Protein AF-A0A1L5KFB1-F1 (afdb_monomer)

Radius of gyration: 25.99 Å; Cα contacts (8 Å, |Δi|>4): 266; chains: 1; bounding box: 90×47×60 Å

Sequence (270 aa):
PSAKTITQDFNFQRMLNPRLGKAVGHIILSWNTEDKNKLNNDIMLSAAKRYLSKLDIRDTQCLMVRHHDRQHDHIHIIFNRVNDHGKTISNSNQRYKSFKACKELNALYGFKQSEGKRNVNRGRLKGNDLTKYQIYDTVKAGIRHSKNWKELQNYIRYRGVEMQFKYRLGSDEVQGISFIKDEQTFRGSAIDRSLSFGQIDKALNSIDNSIELNQITGSYVSKDHSIDRNIGETLGHITSALFSNPEITPEQDDPLIKKRKKKENYGLKR

pLDDT: mean 79.64, std 25.13, range [25.48, 98.44]

Solvent-accessible surface area (backbone atoms only — not comparable to full-atom values): 16397 Å² total; per-residue (Å²): 134,53,73,66,56,53,51,51,56,56,49,57,47,36,60,56,32,75,84,54,86,79,36,72,43,81,49,74,52,73,49,58,63,88,42,53,91,75,61,48,71,67,56,52,50,51,51,50,54,52,43,34,52,62,57,68,55,64,67,43,62,70,49,78,45,79,48,79,91,49,90,40,53,31,33,43,37,41,32,45,26,25,22,83,81,33,44,75,55,74,72,77,65,45,71,59,38,47,52,55,36,50,56,53,48,22,64,74,72,70,43,79,74,81,72,57,85,79,74,55,67,66,91,76,48,58,70,71,59,34,54,41,49,52,51,48,54,44,48,58,51,19,55,77,76,23,71,45,71,69,49,28,52,50,54,23,39,78,72,59,32,45,77,44,80,37,60,43,91,96,48,92,51,73,74,33,30,33,37,34,43,92,95,42,78,41,47,18,52,78,66,36,65,68,48,20,46,79,42,43,51,50,53,22,56,53,51,53,58,57,52,52,56,51,53,59,59,63,70,74,70,85,86,83,88,84,89,80,91,76,85,77,63,67,65,60,58,58,55,52,65,75,66,58,75,79,79,81,70,87,79,76,84,71,85,80,83,78,80,84,78,82,83,81,82,82,84,83,88,132

Secondary structure (DSSP, 8-state):
--HHHHHHHHHHHHTTSTT-S--EEEEEEE--GGGGGG--HHHHHHHHHHHHHHTT--SS-EEEEEE-SSSS-EEEEEEESB-TTSPBPP-TTHHHHHHHHHHHHHHHHTPPPP-GGGG--GGG--HHHHHHHHHHHHHHHHHHT-SSHHHHHHHHHTTT-EEEEEEPTTS--EEEEEEEETTEEEEHHHH-GGGSHHHHHHHHHHHHHHHHHHHHHHTS--S--------SSHHHHHHHHHTPPPP-PPPPPPTT--------------

Foldseek 3Di:
DDPVVVVVVLVVLCVLAVPDPPFKDKDKDWADLVCVVLDDPVLQVVLVVQLCVLLVNDQWDKDWDWDPPDSITMIMIMITLQHPNRDGRDPPPVVVSNLVSVVVSCVVSVGDDDPPPPPPPLVPDDDPLNVLNLLVVQLVVLLVVDLDPVSSQVSSVVVQKHKDFDADPPDPHTPWIWIDHPNDIDTLVRSPVCRTPVNSVVSSVVVVVVVVVVVVVVVPPDDDDDDDDDPDPPVVVVVVVVPDDPDDDPDDDDPPPPDDDDDDDDDDDD

Mean predicted aligned error: 14.06 Å

Nearest PDB structures (foldseek):
  8tdj-assembly1_B  TM=4.999E-01  e=4.526E-01  Arabidopsis thaliana
  6nuk-assembly1_A  TM=4.462E-01  e=3.214E-01  synthetic construct
  8tdl-assembly1_A  TM=5.150E-01  e=8.009E-01  Arabidopsis thaliana
  8tdk-assembly1_A  TM=4.594E-01  e=5.074E-01  Arabidopsis thaliana
  8jwe-assembly1_A  TM=4.900E-01  e=8.977E-01  Arabidopsis thaliana

Structure (mmCIF, N/CA/C/O backbone):
data_AF-A0A1L5KFB1-F1
#
_entry.id   AF-A0A1L5KFB1-F1
#
loop_
_atom_site.group_PDB
_atom_site.id
_atom_site.type_symbol
_atom_site.label_atom_id
_atom_site.label_alt_id
_atom_site.label_comp_id
_atom_site.label_asym_id
_atom_site.label_entity_id
_atom_site.label_seq_id
_atom_site.pdbx_PDB_ins_code
_atom_site.Cartn_x
_atom_site.Cartn_y
_atom_site.Cartn_z
_atom_site.occupancy
_atom_site.B_iso_or_equiv
_atom_site.auth_seq_id
_atom_site.auth_comp_id
_atom_site.auth_asym_id
_atom_site.auth_atom_id
_atom_site.pdbx_PDB_model_num
ATOM 1 N N . PRO A 1 1 ? 13.364 -11.913 -25.947 1.00 69.19 1 PRO A N 1
ATOM 2 C CA . PRO A 1 1 ? 14.396 -12.421 -25.007 1.00 69.19 1 PRO A CA 1
ATOM 3 C C . PRO A 1 1 ? 13.853 -13.556 -24.121 1.00 69.19 1 PRO A C 1
ATOM 5 O O . PRO A 1 1 ? 12.690 -13.514 -23.733 1.00 69.19 1 PRO A O 1
ATOM 8 N N . SER A 1 2 ? 14.671 -14.568 -23.810 1.00 89.31 2 SER A N 1
ATOM 9 C CA . SER A 1 2 ? 14.271 -15.651 -22.895 1.00 89.31 2 SER A CA 1
ATOM 10 C C . SER A 1 2 ? 14.304 -15.190 -21.429 1.00 89.31 2 SER A C 1
ATOM 12 O O . SER A 1 2 ? 15.069 -14.286 -21.083 1.00 89.31 2 SER A O 1
ATOM 14 N N . ALA A 1 3 ? 13.538 -15.839 -20.545 1.00 88.31 3 ALA A N 1
ATOM 15 C CA . ALA A 1 3 ? 13.567 -15.553 -19.103 1.00 88.31 3 ALA A CA 1
ATOM 16 C C . ALA A 1 3 ? 14.980 -15.702 -18.502 1.00 88.31 3 ALA A C 1
ATOM 18 O O . ALA A 1 3 ? 15.393 -14.909 -17.653 1.00 88.31 3 ALA A O 1
ATOM 19 N N . LYS A 1 4 ? 15.748 -16.683 -18.997 1.00 93.12 4 LYS A N 1
ATOM 20 C CA . LYS A 1 4 ? 17.149 -16.906 -18.622 1.00 93.12 4 LYS A CA 1
ATOM 21 C C . LYS A 1 4 ? 18.024 -15.708 -18.994 1.00 93.12 4 LYS A C 1
ATOM 23 O O . LYS A 1 4 ? 18.758 -15.217 -18.144 1.00 93.12 4 LYS A O 1
ATOM 28 N N . THR A 1 5 ? 17.903 -15.205 -20.223 1.00 93.56 5 THR A N 1
ATOM 29 C CA . THR A 1 5 ? 18.673 -14.045 -20.703 1.00 93.56 5 THR A CA 1
ATOM 30 C C . THR A 1 5 ? 18.343 -12.787 -19.903 1.00 93.56 5 THR A C 1
ATOM 32 O O . THR A 1 5 ? 19.249 -12.088 -19.470 1.00 93.56 5 THR A O 1
ATOM 35 N N . ILE A 1 6 ? 17.059 -12.536 -19.629 1.00 92.12 6 ILE A N 1
ATOM 36 C CA . ILE A 1 6 ? 16.626 -11.389 -18.811 1.00 92.12 6 ILE A CA 1
ATOM 37 C C . ILE A 1 6 ? 17.193 -11.496 -17.392 1.00 92.12 6 ILE A C 1
ATOM 39 O O . ILE A 1 6 ? 17.657 -10.517 -16.821 1.00 92.12 6 ILE A O 1
ATOM 43 N N . THR A 1 7 ? 17.198 -12.696 -16.816 1.00 93.19 7 THR A N 1
ATOM 44 C CA . THR A 1 7 ? 17.741 -12.918 -15.471 1.00 93.19 7 THR A CA 1
ATOM 45 C C . THR A 1 7 ? 19.255 -12.707 -15.428 1.00 93.19 7 THR A C 1
ATOM 47 O O . THR A 1 7 ? 19.777 -12.179 -14.446 1.00 93.19 7 THR A O 1
ATOM 50 N N . GLN A 1 8 ? 19.979 -13.109 -16.473 1.00 94.31 8 GLN A N 1
ATOM 51 C CA . GLN A 1 8 ? 21.412 -12.836 -16.602 1.00 94.31 8 GLN A CA 1
ATOM 52 C C . GLN A 1 8 ? 21.680 -11.330 -16.706 1.00 94.31 8 GLN A C 1
ATOM 54 O O . GLN A 1 8 ? 22.524 -10.818 -15.974 1.00 94.31 8 GLN A O 1
ATOM 59 N N . ASP A 1 9 ? 20.901 -10.625 -17.525 1.00 92.75 9 ASP A N 1
ATOM 60 C CA . ASP A 1 9 ? 20.966 -9.171 -17.693 1.00 92.75 9 ASP A CA 1
ATOM 61 C C . ASP A 1 9 ? 20.712 -8.431 -16.362 1.00 92.75 9 ASP A C 1
ATOM 63 O O . ASP A 1 9 ? 21.497 -7.580 -15.945 1.00 92.75 9 ASP A O 1
ATOM 67 N N . PHE A 1 10 ? 19.683 -8.827 -15.603 1.00 95.06 10 PHE A N 1
ATOM 68 C CA . PHE A 1 10 ? 19.421 -8.275 -14.265 1.00 95.06 10 PHE A CA 1
ATOM 69 C C . PHE A 1 10 ? 20.528 -8.569 -13.253 1.00 95.06 10 PHE A C 1
ATOM 71 O O . PHE A 1 10 ? 20.844 -7.738 -12.393 1.00 95.06 10 PHE A O 1
ATOM 78 N N . ASN A 1 11 ? 21.144 -9.746 -13.345 1.00 94.88 11 ASN A N 1
ATOM 79 C CA . ASN A 1 11 ? 22.274 -10.078 -12.493 1.00 94.88 11 ASN A CA 1
ATOM 80 C C . ASN A 1 11 ? 23.501 -9.226 -12.805 1.00 94.88 11 ASN A C 1
ATOM 82 O O . ASN A 1 11 ? 24.189 -8.848 -11.861 1.00 94.88 11 ASN A O 1
ATOM 86 N N . PHE A 1 12 ? 23.753 -8.881 -14.069 1.00 94.88 12 PHE A N 1
ATOM 87 C CA . PHE A 1 12 ? 24.892 -8.043 -14.438 1.00 94.88 12 PHE A CA 1
ATOM 88 C C . PHE A 1 12 ? 24.836 -6.680 -13.738 1.00 94.88 12 PHE A C 1
ATOM 90 O O . PHE A 1 12 ? 25.777 -6.305 -13.041 1.00 94.88 12 PHE A O 1
ATOM 97 N N . GLN A 1 13 ? 23.693 -5.993 -13.789 1.00 95.94 13 GLN A N 1
ATOM 98 C CA . GLN A 1 13 ? 23.531 -4.714 -13.091 1.00 95.94 13 GLN A CA 1
ATOM 99 C C . GLN A 1 13 ? 23.587 -4.854 -11.562 1.00 95.94 13 GLN A C 1
ATOM 101 O O . GLN A 1 13 ? 24.175 -4.013 -10.878 1.00 95.94 13 GLN A O 1
ATOM 106 N N . ARG A 1 14 ? 23.060 -5.953 -10.999 1.00 96.06 14 ARG A N 1
ATOM 107 C CA . ARG A 1 14 ? 23.189 -6.245 -9.557 1.00 96.06 14 ARG A CA 1
ATOM 108 C C . ARG A 1 14 ? 24.659 -6.293 -9.116 1.00 96.06 14 ARG A C 1
ATOM 110 O O . ARG A 1 14 ? 24.958 -5.893 -7.990 1.00 96.06 14 ARG A O 1
ATOM 117 N N . MET A 1 15 ? 25.570 -6.764 -9.972 1.00 96.31 15 MET A N 1
ATOM 118 C CA . MET A 1 15 ? 26.995 -6.888 -9.641 1.00 96.31 15 MET A CA 1
ATOM 119 C C . MET A 1 15 ? 27.696 -5.547 -9.400 1.00 96.31 15 MET A C 1
ATOM 121 O O . MET A 1 15 ? 28.740 -5.547 -8.755 1.00 96.31 15 MET A O 1
ATOM 125 N N . LEU A 1 16 ? 27.114 -4.409 -9.804 1.00 97.00 16 LEU A N 1
ATOM 126 C CA . LEU A 1 16 ? 27.638 -3.083 -9.449 1.00 97.00 16 LEU A CA 1
ATOM 127 C C . LEU A 1 16 ? 27.547 -2.797 -7.936 1.00 97.00 16 LEU A C 1
ATOM 129 O O . LEU A 1 16 ? 28.239 -1.919 -7.426 1.00 97.00 16 LEU A O 1
ATOM 133 N N . ASN A 1 17 ? 26.719 -3.546 -7.197 1.00 97.12 17 ASN A N 1
ATOM 134 C CA . ASN A 1 17 ? 26.657 -3.490 -5.739 1.00 97.12 17 ASN A CA 1
ATOM 135 C C . ASN A 1 17 ? 26.405 -4.882 -5.130 1.00 97.12 17 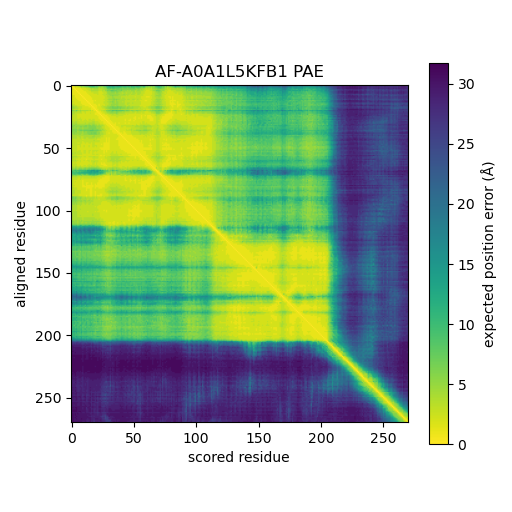ASN A C 1
ATOM 137 O O . ASN A 1 17 ? 25.288 -5.189 -4.695 1.00 97.12 17 ASN A O 1
ATOM 141 N N . PRO A 1 18 ? 27.444 -5.730 -5.030 1.00 94.81 18 PRO A N 1
ATOM 142 C CA . PRO A 1 18 ? 27.294 -7.123 -4.607 1.00 94.81 18 PRO A CA 1
ATOM 143 C C . PRO A 1 18 ? 26.870 -7.270 -3.137 1.00 94.81 18 PRO A C 1
ATOM 145 O O . PRO A 1 18 ? 26.394 -8.329 -2.739 1.00 94.81 18 PRO A O 1
ATOM 148 N N . ARG A 1 19 ? 26.999 -6.207 -2.329 1.00 96.12 19 ARG A N 1
ATOM 149 C CA . ARG A 1 19 ? 26.601 -6.190 -0.910 1.00 96.12 19 ARG A CA 1
ATOM 150 C C . ARG A 1 19 ? 25.091 -6.038 -0.707 1.00 96.12 19 ARG A C 1
ATOM 152 O O . ARG A 1 19 ? 24.599 -6.256 0.400 1.00 96.12 19 ARG A O 1
ATOM 159 N N . LEU A 1 20 ? 24.336 -5.640 -1.734 1.00 95.31 20 LEU A N 1
ATOM 160 C CA . LEU A 1 20 ? 22.889 -5.478 -1.626 1.00 95.31 20 LEU A CA 1
ATOM 161 C C . LEU A 1 20 ? 22.181 -6.838 -1.728 1.00 95.31 20 LEU A C 1
ATOM 163 O O . LEU A 1 20 ? 21.994 -7.367 -2.819 1.00 95.31 20 LEU A O 1
ATOM 167 N N . GLY A 1 21 ? 21.708 -7.370 -0.597 1.00 91.81 21 GLY A N 1
ATOM 168 C CA . GLY A 1 21 ? 21.027 -8.673 -0.572 1.00 91.81 21 GLY A CA 1
ATOM 169 C C . GLY A 1 21 ? 19.722 -8.724 -1.384 1.00 91.81 21 GLY A C 1
ATOM 170 O O . GLY A 1 21 ? 19.493 -9.663 -2.137 1.00 91.81 21 GLY A O 1
ATOM 171 N N . LYS A 1 22 ? 18.860 -7.700 -1.272 1.00 92.81 22 LYS A N 1
ATOM 172 C CA . LYS A 1 22 ? 17.587 -7.608 -2.021 1.00 92.81 22 LYS A CA 1
ATOM 173 C C . LYS A 1 22 ? 17.692 -6.575 -3.138 1.00 92.81 22 LYS A C 1
ATOM 175 O O . LYS A 1 22 ? 17.272 -5.428 -2.961 1.00 92.81 22 LYS A O 1
ATOM 180 N N . ALA A 1 23 ? 18.266 -6.996 -4.261 1.00 94.69 23 ALA A N 1
ATOM 181 C CA . ALA A 1 23 ? 18.534 -6.139 -5.414 1.00 94.69 23 ALA A CA 1
ATOM 182 C C . ALA A 1 23 ? 17.359 -5.993 -6.391 1.00 94.69 23 ALA A C 1
ATOM 184 O O . ALA A 1 23 ? 17.397 -5.113 -7.234 1.00 94.69 23 ALA A O 1
ATOM 185 N N . VAL A 1 24 ? 16.300 -6.797 -6.278 1.00 95.31 24 VAL A N 1
ATOM 186 C CA . VAL A 1 24 ? 15.122 -6.682 -7.151 1.00 95.31 24 VAL A CA 1
ATOM 187 C C . VAL A 1 24 ? 14.007 -5.932 -6.431 1.00 95.31 24 VAL A C 1
ATOM 189 O O . VAL A 1 24 ? 13.682 -6.229 -5.279 1.00 95.31 24 VAL A O 1
ATOM 192 N N . GLY A 1 25 ? 13.429 -4.947 -7.110 1.00 95.56 25 GLY A N 1
ATOM 193 C CA . GLY A 1 25 ? 12.175 -4.313 -6.735 1.00 95.56 25 GLY A CA 1
ATOM 194 C C . GLY A 1 25 ? 11.039 -4.812 -7.623 1.00 95.56 25 GLY A C 1
ATOM 195 O O . GLY A 1 25 ? 11.227 -5.017 -8.820 1.00 95.56 25 GLY A O 1
ATOM 196 N N . HIS A 1 26 ? 9.859 -5.003 -7.034 1.00 96.06 26 HIS A N 1
ATOM 197 C CA . HIS A 1 26 ? 8.652 -5.423 -7.745 1.00 96.06 26 HIS A CA 1
ATOM 198 C C . HIS A 1 26 ? 7.485 -4.525 -7.357 1.00 96.06 26 HIS A C 1
ATOM 200 O O . HIS A 1 26 ? 7.215 -4.320 -6.173 1.00 96.06 26 HIS A O 1
ATOM 206 N N . ILE A 1 27 ? 6.824 -3.963 -8.361 1.00 96.31 27 ILE A N 1
ATOM 207 C CA . ILE A 1 27 ? 5.668 -3.080 -8.222 1.00 96.31 27 ILE A CA 1
ATOM 208 C C . ILE A 1 27 ? 4.571 -3.597 -9.146 1.00 96.31 27 ILE A C 1
ATOM 210 O O . ILE A 1 27 ? 4.842 -4.037 -10.261 1.00 96.31 27 ILE A O 1
ATOM 214 N N . ILE A 1 28 ? 3.326 -3.512 -8.686 1.00 95.19 28 ILE A N 1
ATOM 215 C CA . ILE A 1 28 ? 2.145 -3.777 -9.503 1.00 95.19 28 ILE A CA 1
ATOM 216 C C . ILE A 1 28 ? 1.362 -2.474 -9.592 1.00 95.19 28 ILE A C 1
ATOM 218 O O . ILE A 1 28 ? 1.007 -1.908 -8.557 1.00 95.19 28 ILE A O 1
ATOM 222 N N . LEU A 1 29 ? 1.112 -1.999 -10.811 1.00 94.62 29 LEU A N 1
ATOM 223 C CA . LEU A 1 29 ? 0.144 -0.931 -11.055 1.00 94.62 29 LEU A CA 1
ATOM 224 C C . LEU A 1 29 ? -1.104 -1.557 -11.655 1.00 94.62 29 LEU A C 1
ATOM 226 O O . LEU A 1 29 ? -1.016 -2.292 -12.636 1.00 94.62 29 LEU A O 1
ATOM 230 N N . SER A 1 30 ? -2.249 -1.276 -11.049 1.00 92.88 30 SER A N 1
ATOM 231 C CA . SER A 1 30 ? -3.548 -1.795 -11.464 1.00 92.88 30 SER A CA 1
ATOM 232 C C . SER A 1 30 ? -4.498 -0.632 -11.677 1.00 92.88 30 SER A C 1
ATOM 234 O O . SER A 1 30 ? -4.505 0.311 -10.884 1.00 92.88 30 SER A O 1
ATOM 236 N N . TRP A 1 31 ? -5.310 -0.721 -12.722 1.00 92.31 31 TRP A N 1
ATOM 237 C CA . TRP A 1 31 ? -6.312 0.285 -13.047 1.00 92.31 31 TRP A CA 1
ATOM 238 C C . TRP A 1 31 ? -7.707 -0.198 -12.675 1.00 92.31 31 TRP A C 1
ATOM 240 O O . TRP A 1 31 ? -7.968 -1.400 -12.584 1.00 92.31 31 TRP A O 1
ATOM 250 N N . ASN A 1 32 ? -8.611 0.749 -12.438 1.00 90.94 32 ASN A N 1
ATOM 251 C CA . ASN A 1 32 ? -10.010 0.419 -12.233 1.00 90.94 32 ASN A CA 1
ATOM 252 C C . ASN A 1 32 ? -10.602 -0.145 -13.537 1.00 90.94 32 ASN A C 1
ATOM 254 O O . ASN A 1 32 ? -10.269 0.314 -14.628 1.00 90.94 32 ASN A O 1
ATOM 258 N N . THR A 1 33 ? -11.496 -1.127 -13.430 1.00 90.06 33 THR A N 1
ATOM 259 C CA . THR A 1 33 ? -12.204 -1.707 -14.580 1.00 90.06 33 THR A CA 1
ATOM 260 C C . THR A 1 33 ? -13.030 -0.674 -15.349 1.00 90.06 33 THR A C 1
ATOM 262 O O . THR A 1 33 ? -13.198 -0.817 -16.555 1.00 90.06 33 THR A O 1
ATOM 265 N N . GLU A 1 34 ? -13.501 0.379 -14.678 1.00 90.62 34 GLU A N 1
ATOM 266 C CA . GLU A 1 34 ? -14.243 1.492 -15.287 1.00 90.62 34 GLU A CA 1
ATOM 267 C C . GLU A 1 34 ? -13.378 2.362 -16.209 1.00 90.62 34 GLU A C 1
ATOM 269 O O . GLU A 1 34 ? -13.905 3.004 -17.111 1.00 90.62 34 GLU A O 1
ATOM 274 N N . ASP A 1 35 ? -12.054 2.362 -16.032 1.00 92.94 35 ASP A N 1
ATOM 275 C CA . ASP A 1 35 ? -11.141 3.147 -16.869 1.00 92.94 35 ASP A CA 1
ATOM 276 C C . ASP A 1 35 ? -10.668 2.387 -18.112 1.00 92.94 35 ASP A C 1
ATOM 278 O O . ASP A 1 35 ? -9.875 2.922 -18.881 1.00 92.94 35 ASP A O 1
ATOM 282 N N . LYS A 1 36 ? -11.132 1.150 -18.337 1.00 91.00 36 LYS A N 1
ATOM 283 C CA . LYS A 1 36 ? -10.622 0.258 -19.393 1.00 91.00 36 LYS A CA 1
ATOM 284 C C . LYS A 1 36 ? -10.628 0.892 -20.788 1.00 91.00 36 LYS A C 1
ATOM 286 O O . LYS A 1 36 ? -9.698 0.678 -21.557 1.00 91.00 36 LYS A O 1
ATOM 291 N N . ASN A 1 37 ? -11.637 1.700 -21.106 1.00 92.31 37 ASN A N 1
ATOM 292 C CA . ASN A 1 37 ? -11.743 2.415 -22.383 1.00 92.31 37 ASN A CA 1
ATOM 293 C C . ASN A 1 37 ? -10.694 3.530 -22.565 1.00 92.31 37 ASN A C 1
ATOM 295 O O . ASN A 1 37 ? -10.433 3.936 -23.693 1.00 92.31 37 ASN A O 1
ATOM 299 N N . LYS A 1 38 ? -10.076 4.012 -21.480 1.00 92.50 38 LYS A N 1
ATOM 300 C CA . LYS A 1 38 ? -8.988 5.001 -21.496 1.00 92.50 38 LYS A CA 1
ATOM 301 C C . LYS A 1 38 ? -7.608 4.347 -21.601 1.00 92.50 38 LYS A C 1
ATOM 303 O O . LYS A 1 38 ? -6.612 5.058 -21.702 1.00 92.50 38 LYS A O 1
ATOM 308 N N . LEU A 1 39 ? -7.509 3.017 -21.514 1.00 92.38 39 LEU A N 1
ATOM 309 C CA . LEU A 1 39 ? -6.228 2.317 -21.428 1.00 92.38 39 LEU A CA 1
ATOM 310 C C . LEU A 1 39 ? -5.766 1.804 -22.790 1.00 92.38 39 LEU A C 1
ATOM 312 O O . LEU A 1 39 ? -6.413 0.985 -23.436 1.00 92.38 39 LEU A O 1
ATOM 316 N N . ASN A 1 40 ? -4.556 2.204 -23.162 1.00 92.12 40 ASN A N 1
ATOM 317 C CA . ASN A 1 40 ? -3.759 1.564 -24.200 1.00 92.12 40 ASN A CA 1
ATOM 318 C C . ASN A 1 40 ? -2.305 1.427 -23.714 1.00 92.12 40 ASN A C 1
ATOM 320 O O . ASN A 1 40 ? -1.952 1.907 -22.632 1.00 92.12 40 ASN A O 1
ATOM 324 N N . ASN A 1 41 ? -1.461 0.754 -24.498 1.00 93.62 41 ASN A N 1
ATOM 325 C CA . ASN A 1 41 ? -0.080 0.487 -24.095 1.00 93.62 41 ASN A CA 1
ATOM 326 C C . ASN A 1 41 ? 0.726 1.774 -23.851 1.00 93.62 41 ASN A C 1
ATOM 328 O O . ASN A 1 41 ? 1.482 1.824 -22.883 1.00 93.62 41 ASN A O 1
ATOM 332 N N . ASP A 1 42 ? 0.523 2.822 -24.650 1.00 95.31 42 ASP A N 1
ATOM 333 C CA . ASP A 1 42 ? 1.262 4.083 -24.522 1.00 95.31 42 ASP A CA 1
ATOM 334 C C . ASP A 1 42 ? 0.877 4.850 -23.257 1.00 95.31 42 ASP A C 1
ATOM 336 O O . ASP A 1 42 ? 1.745 5.318 -22.514 1.00 95.31 42 ASP A O 1
ATOM 340 N N . ILE A 1 43 ? -0.422 4.929 -22.958 1.00 95.00 43 ILE A N 1
ATOM 341 C CA . ILE A 1 43 ? -0.940 5.557 -21.740 1.00 95.00 43 ILE A CA 1
ATOM 342 C C . ILE A 1 43 ? -0.426 4.809 -20.510 1.00 95.00 43 ILE A C 1
ATOM 344 O O . ILE A 1 43 ? 0.094 5.432 -19.582 1.00 95.00 43 ILE A O 1
ATOM 348 N N . MET A 1 44 ? -0.507 3.476 -20.513 1.00 95.12 44 MET A N 1
ATOM 349 C CA . MET A 1 44 ? -0.045 2.656 -19.392 1.00 95.12 44 MET A CA 1
ATOM 350 C C . MET A 1 44 ? 1.471 2.761 -19.196 1.00 95.12 44 MET A C 1
ATOM 352 O O . MET A 1 44 ? 1.927 2.917 -18.063 1.00 95.12 44 MET A O 1
ATOM 356 N N . LEU A 1 45 ? 2.256 2.748 -20.278 1.00 95.75 45 LEU A N 1
ATOM 357 C CA . LEU A 1 45 ? 3.708 2.928 -20.229 1.00 95.75 45 LEU A CA 1
ATOM 358 C C . LEU A 1 45 ? 4.089 4.326 -19.721 1.00 95.75 45 LEU A C 1
ATOM 360 O O . LEU A 1 45 ? 4.983 4.464 -18.884 1.00 95.75 45 LEU A O 1
ATOM 364 N N . SER A 1 46 ? 3.399 5.365 -20.196 1.00 96.69 46 SER A N 1
ATOM 365 C CA . SER A 1 46 ? 3.605 6.752 -19.770 1.00 96.69 46 SER A CA 1
ATOM 366 C C . SER A 1 46 ? 3.296 6.926 -18.280 1.00 96.69 46 SER A C 1
ATOM 368 O O . SER A 1 46 ? 4.127 7.446 -17.527 1.00 96.69 46 SER A O 1
ATOM 370 N N . ALA A 1 47 ? 2.158 6.398 -17.819 1.00 97.00 47 ALA A N 1
ATOM 371 C CA . ALA A 1 47 ? 1.783 6.399 -16.410 1.00 97.00 47 ALA A CA 1
ATOM 372 C C . ALA A 1 47 ? 2.802 5.631 -15.549 1.00 97.00 47 ALA A C 1
ATOM 374 O O . ALA A 1 47 ? 3.222 6.139 -14.509 1.00 97.00 47 ALA A O 1
ATOM 375 N N . ALA A 1 48 ? 3.271 4.463 -16.002 1.00 97.12 48 ALA A N 1
ATOM 376 C CA . ALA A 1 48 ? 4.281 3.661 -15.310 1.00 97.12 48 ALA A CA 1
ATOM 377 C C . ALA A 1 48 ? 5.619 4.397 -15.154 1.00 97.12 48 ALA A C 1
ATOM 379 O O . ALA A 1 48 ? 6.176 4.454 -14.057 1.00 97.12 48 ALA A O 1
ATOM 380 N N . LYS A 1 49 ? 6.122 5.016 -16.230 1.00 96.94 49 LYS A N 1
ATOM 381 C CA . LYS A 1 49 ? 7.363 5.808 -16.202 1.00 96.94 49 LYS A CA 1
ATOM 382 C C . LYS A 1 49 ? 7.245 7.007 -15.260 1.00 96.94 49 LYS A C 1
ATOM 384 O O . LYS A 1 49 ? 8.141 7.249 -14.450 1.00 96.94 49 LYS A O 1
ATOM 389 N N . ARG A 1 50 ? 6.124 7.738 -15.314 1.00 97.62 50 ARG A N 1
ATOM 390 C CA . ARG A 1 50 ? 5.866 8.864 -14.399 1.00 97.62 50 ARG A CA 1
ATOM 391 C C . ARG A 1 50 ? 5.754 8.397 -12.951 1.00 97.62 50 ARG A C 1
ATOM 393 O O . ARG A 1 50 ? 6.298 9.056 -12.070 1.00 97.62 50 ARG A O 1
ATOM 400 N N . TYR A 1 51 ? 5.099 7.263 -12.710 1.00 97.88 51 TYR A N 1
ATOM 401 C CA . TYR A 1 51 ? 5.005 6.650 -11.390 1.00 97.88 51 TYR A CA 1
ATOM 402 C C . TYR A 1 51 ? 6.395 6.338 -10.824 1.00 97.88 51 TYR A C 1
ATOM 404 O O . TYR A 1 51 ? 6.730 6.824 -9.747 1.00 97.88 51 TYR A O 1
ATOM 412 N N . LEU A 1 52 ? 7.243 5.618 -11.567 1.00 97.38 52 LEU A N 1
ATOM 413 C CA . LEU A 1 52 ? 8.612 5.309 -11.135 1.00 97.38 52 LEU A CA 1
ATOM 414 C C . LEU A 1 52 ? 9.428 6.575 -10.851 1.00 97.38 52 LEU A C 1
ATOM 416 O O . LEU A 1 52 ? 10.073 6.673 -9.807 1.00 97.38 52 LEU A O 1
ATOM 420 N N . SER A 1 53 ? 9.319 7.583 -11.720 1.00 96.3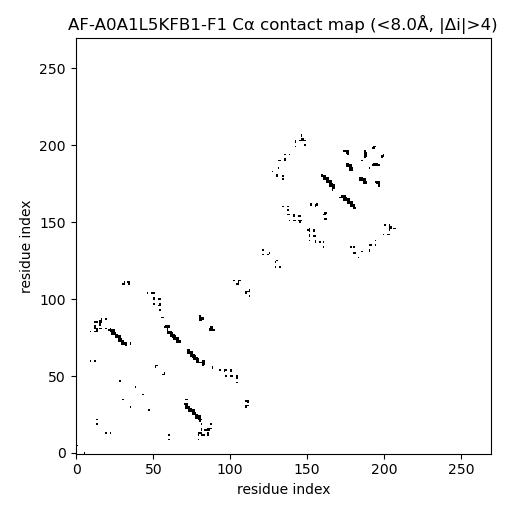1 53 SER A N 1
ATOM 421 C CA . SER A 1 53 ? 9.999 8.864 -11.530 1.00 96.31 53 SER A CA 1
ATOM 422 C C . SER A 1 53 ? 9.567 9.579 -10.245 1.00 96.31 53 SER A C 1
ATOM 424 O O . SER A 1 53 ? 10.417 10.134 -9.551 1.00 96.31 53 SER A O 1
ATOM 426 N N . LYS A 1 54 ? 8.279 9.536 -9.876 1.00 96.19 54 LYS A N 1
ATOM 427 C CA . LYS A 1 54 ? 7.771 10.103 -8.608 1.00 96.19 54 LYS A CA 1
ATOM 428 C C . LYS A 1 54 ? 8.245 9.340 -7.367 1.00 96.19 54 LYS A C 1
ATOM 430 O O . LYS A 1 54 ? 8.209 9.880 -6.264 1.00 96.19 54 LYS A O 1
ATOM 435 N N . LEU A 1 55 ? 8.675 8.090 -7.529 1.00 96.12 55 LEU A N 1
ATOM 436 C CA . LEU A 1 55 ? 9.230 7.259 -6.460 1.00 96.12 55 LEU A CA 1
ATOM 437 C C . LEU A 1 55 ? 10.760 7.365 -6.350 1.00 96.12 55 LEU A C 1
ATOM 439 O O . LEU A 1 55 ? 11.344 6.700 -5.491 1.00 96.12 55 LEU A O 1
ATOM 443 N N . ASP A 1 56 ? 11.395 8.199 -7.181 1.00 95.69 56 ASP A N 1
ATOM 444 C CA . ASP A 1 56 ? 12.851 8.289 -7.354 1.00 95.69 56 ASP A CA 1
ATOM 445 C C . ASP A 1 56 ? 13.481 6.961 -7.814 1.00 95.69 56 ASP A C 1
ATOM 447 O O . ASP A 1 56 ? 14.618 6.637 -7.475 1.00 95.69 56 ASP A O 1
ATOM 451 N N . ILE A 1 57 ? 12.725 6.173 -8.585 1.00 97.06 57 ILE A N 1
ATOM 452 C CA . ILE A 1 57 ? 13.221 4.981 -9.275 1.00 97.06 57 ILE A CA 1
ATOM 453 C C . ILE A 1 57 ? 13.595 5.421 -10.691 1.00 97.06 57 ILE A C 1
ATOM 455 O O . ILE A 1 57 ? 12.734 5.547 -11.563 1.00 97.06 57 ILE A O 1
ATOM 459 N N . ARG A 1 58 ? 14.876 5.730 -10.884 1.00 95.31 58 ARG A N 1
ATOM 460 C CA . ARG A 1 58 ? 15.455 6.243 -12.132 1.00 95.31 58 ARG A CA 1
ATOM 461 C C . ARG A 1 58 ? 16.814 5.595 -12.369 1.00 95.31 58 ARG A C 1
ATOM 463 O O . ARG A 1 58 ? 17.357 4.986 -11.444 1.00 95.31 58 ARG A O 1
ATOM 470 N N . ASP A 1 59 ? 17.316 5.744 -13.592 1.00 96.19 59 ASP A N 1
ATOM 471 C CA . ASP A 1 59 ? 18.667 5.331 -13.996 1.00 96.19 59 ASP A CA 1
ATOM 472 C C . ASP A 1 59 ? 18.941 3.882 -13.591 1.00 96.19 59 ASP A C 1
ATOM 474 O O . ASP A 1 59 ? 19.870 3.573 -12.849 1.00 96.19 59 ASP A O 1
ATOM 478 N N . THR A 1 60 ? 17.998 3.007 -13.935 1.00 96.69 60 THR A N 1
ATOM 479 C CA . THR A 1 60 ? 18.065 1.591 -13.609 1.00 96.69 60 THR A CA 1
ATOM 480 C C . THR A 1 60 ? 17.310 0.772 -14.637 1.00 96.69 60 THR A C 1
ATOM 482 O O . THR A 1 60 ? 16.270 1.195 -15.157 1.00 96.69 60 THR A O 1
ATOM 485 N N . GLN A 1 61 ? 17.794 -0.436 -14.888 1.00 95.25 61 GLN A N 1
ATOM 486 C CA . GLN A 1 61 ? 17.097 -1.416 -15.701 1.00 95.25 61 GLN A CA 1
ATOM 487 C C . GLN A 1 61 ? 15.730 -1.765 -15.111 1.00 95.25 61 GLN A C 1
ATOM 489 O O . GLN A 1 61 ? 15.547 -1.976 -13.905 1.00 95.25 61 GLN A O 1
ATOM 494 N N . CYS A 1 62 ? 14.755 -1.861 -16.010 1.00 95.75 62 CYS A N 1
ATOM 495 C CA . CYS A 1 62 ? 13.371 -2.138 -15.691 1.00 95.75 62 CYS A CA 1
ATOM 496 C C . CYS A 1 62 ? 12.738 -3.017 -16.774 1.00 95.75 62 CYS A C 1
ATOM 498 O O . CYS A 1 62 ? 12.923 -2.787 -17.966 1.00 95.75 62 CYS A O 1
ATOM 500 N N . LEU A 1 63 ? 11.923 -3.979 -16.350 1.00 95.44 63 LEU A N 1
ATOM 501 C CA . LEU A 1 63 ? 11.041 -4.782 -17.183 1.00 95.44 63 LEU A CA 1
ATOM 502 C C . LEU A 1 63 ? 9.594 -4.478 -16.788 1.00 95.44 63 LEU A C 1
ATOM 504 O O . LEU A 1 63 ? 9.228 -4.596 -15.619 1.00 95.44 63 LEU A O 1
ATOM 508 N N . MET A 1 64 ? 8.775 -4.097 -17.766 1.00 95.69 64 MET A N 1
ATOM 509 C CA . MET A 1 64 ? 7.345 -3.852 -17.582 1.00 95.69 64 MET A CA 1
ATOM 510 C C . MET A 1 64 ? 6.554 -4.877 -18.387 1.00 95.69 64 MET A C 1
ATOM 512 O O . MET A 1 64 ? 6.752 -4.998 -19.593 1.00 95.69 64 MET A O 1
ATOM 516 N N . VAL A 1 65 ? 5.660 -5.606 -17.724 1.00 93.44 65 VAL A N 1
ATOM 517 C CA . VAL A 1 65 ? 4.838 -6.649 -18.345 1.00 93.44 65 VAL A CA 1
ATOM 518 C C . VAL A 1 65 ? 3.378 -6.349 -18.060 1.00 93.44 65 VAL A C 1
ATOM 520 O O . VAL A 1 65 ? 2.979 -6.300 -16.898 1.00 93.44 65 VAL A O 1
ATOM 523 N N . ARG A 1 66 ? 2.575 -6.150 -19.107 1.00 92.44 66 ARG A N 1
ATOM 524 C CA . ARG A 1 66 ? 1.117 -6.047 -18.986 1.00 92.44 66 ARG A CA 1
ATOM 525 C C . ARG A 1 66 ? 0.513 -7.441 -18.933 1.00 92.44 66 ARG A C 1
ATOM 527 O O . ARG A 1 66 ? 0.848 -8.288 -19.754 1.00 92.44 66 ARG A O 1
ATOM 534 N N . HIS A 1 67 ? -0.366 -7.663 -17.967 1.00 88.56 67 HIS A N 1
ATOM 535 C CA . HIS A 1 67 ? -1.137 -8.891 -17.845 1.00 88.56 67 HIS A CA 1
ATOM 536 C C . HIS A 1 67 ? -2.610 -8.631 -18.180 1.00 88.56 67 HIS A C 1
ATOM 538 O O . HIS A 1 67 ? -3.148 -7.563 -17.882 1.00 88.56 67 HIS A O 1
ATOM 544 N N . HIS A 1 68 ? -3.252 -9.641 -18.769 1.00 82.38 68 HIS A N 1
ATOM 545 C CA . HIS A 1 68 ? -4.681 -9.666 -19.113 1.00 82.38 68 HIS A CA 1
ATOM 546 C C . HIS A 1 68 ? -5.418 -10.845 -18.452 1.00 82.38 68 HIS A C 1
ATOM 548 O O . HIS A 1 68 ? -6.525 -11.202 -18.838 1.00 82.38 68 HIS A O 1
ATOM 554 N N . ASP A 1 69 ? -4.791 -11.475 -17.461 1.00 78.75 69 ASP A N 1
ATOM 555 C CA . ASP A 1 69 ? -5.276 -12.659 -16.743 1.00 78.75 69 ASP A CA 1
ATOM 556 C C . ASP A 1 69 ? -6.367 -12.340 -15.702 1.00 78.75 69 ASP A C 1
ATOM 558 O O . ASP A 1 69 ? -6.952 -13.241 -15.101 1.00 78.75 69 ASP A O 1
ATOM 562 N N . ARG A 1 70 ? -6.652 -11.056 -15.462 1.00 79.44 70 ARG A N 1
ATOM 563 C CA . ARG A 1 70 ? -7.667 -10.582 -14.514 1.00 79.44 70 ARG A CA 1
ATOM 564 C C . ARG A 1 70 ? -8.610 -9.592 -15.178 1.00 79.44 70 ARG A C 1
ATOM 566 O O . ARG A 1 70 ? -8.291 -8.986 -16.192 1.00 79.44 70 ARG A O 1
ATOM 573 N N . GLN A 1 71 ? -9.763 -9.374 -14.542 1.00 78.50 71 GLN A N 1
ATOM 574 C CA . GLN A 1 71 ? -10.740 -8.381 -15.004 1.00 78.50 71 GLN A CA 1
ATOM 575 C C . GLN A 1 71 ? -10.163 -6.959 -15.074 1.00 78.50 71 GLN A C 1
ATOM 577 O O . GLN A 1 71 ? -10.552 -6.193 -15.950 1.00 78.50 71 GLN A O 1
ATOM 582 N N . HIS A 1 72 ? -9.248 -6.610 -14.163 1.00 82.69 72 HIS A N 1
ATOM 583 C CA . HIS A 1 72 ? -8.545 -5.332 -14.184 1.00 82.69 72 HIS A CA 1
ATOM 584 C C . HIS A 1 72 ? -7.223 -5.447 -14.944 1.00 82.69 72 HIS A C 1
ATOM 586 O O . HIS A 1 72 ? -6.399 -6.324 -14.657 1.00 82.69 72 HIS A O 1
ATOM 592 N N . ASP A 1 73 ? -6.997 -4.500 -15.851 1.00 88.62 73 ASP A N 1
ATOM 593 C CA . ASP A 1 73 ? -5.696 -4.310 -16.475 1.00 88.62 73 ASP A CA 1
ATOM 594 C C . ASP A 1 73 ? -4.660 -3.948 -15.408 1.00 88.62 73 ASP A C 1
ATOM 596 O O . ASP A 1 73 ? -4.888 -3.106 -14.530 1.00 88.62 73 ASP A O 1
ATOM 600 N N . HIS A 1 74 ? -3.506 -4.600 -15.479 1.00 94.25 74 HIS A N 1
ATOM 601 C CA . HIS A 1 74 ? -2.388 -4.302 -14.603 1.00 94.25 74 HIS A CA 1
ATOM 602 C C . HIS A 1 74 ? -1.057 -4.572 -15.286 1.00 94.25 74 HIS A C 1
ATOM 604 O O . HIS A 1 74 ? -0.954 -5.353 -16.234 1.00 94.25 74 HIS A O 1
ATOM 610 N N . ILE A 1 75 ? -0.027 -3.905 -14.779 1.00 95.38 75 ILE A N 1
ATOM 611 C CA . ILE A 1 75 ? 1.352 -4.139 -15.177 1.00 95.38 75 ILE A CA 1
ATOM 612 C C . ILE A 1 75 ? 2.174 -4.570 -13.971 1.00 95.38 75 ILE A C 1
ATOM 614 O O . ILE A 1 75 ? 2.063 -4.005 -12.879 1.00 95.38 75 ILE A O 1
ATOM 618 N N . HIS A 1 76 ? 3.036 -5.551 -14.192 1.00 95.62 76 HIS A N 1
ATOM 619 C CA . HIS A 1 76 ? 4.136 -5.870 -13.304 1.00 95.62 76 HIS A CA 1
ATOM 620 C C . HIS A 1 76 ? 5.364 -5.089 -13.746 1.00 95.62 76 HIS A C 1
ATOM 622 O O . HIS A 1 76 ? 5.771 -5.149 -14.904 1.00 95.62 76 HIS A O 1
ATOM 628 N N . ILE A 1 77 ? 5.958 -4.369 -12.806 1.00 97.19 77 ILE A N 1
ATOM 629 C CA . ILE A 1 77 ? 7.189 -3.622 -12.998 1.00 97.19 77 ILE A CA 1
ATOM 630 C C . ILE A 1 77 ? 8.252 -4.273 -12.125 1.00 97.19 77 ILE A C 1
ATOM 632 O O . ILE A 1 77 ? 8.149 -4.271 -10.896 1.00 97.19 77 ILE A O 1
ATOM 636 N N . ILE A 1 78 ? 9.268 -4.835 -12.764 1.00 96.81 78 ILE A N 1
ATOM 637 C CA . ILE A 1 78 ? 10.443 -5.408 -12.114 1.00 96.81 78 ILE A CA 1
ATOM 638 C C . ILE A 1 78 ? 11.607 -4.478 -12.422 1.00 96.81 78 ILE A C 1
ATOM 640 O O . ILE A 1 78 ? 11.858 -4.188 -13.585 1.00 96.81 78 ILE A O 1
ATOM 644 N N . PHE A 1 79 ? 12.311 -3.996 -11.406 1.00 97.38 79 PHE A N 1
ATOM 645 C CA . PHE A 1 79 ? 13.429 -3.074 -11.597 1.00 97.38 79 PHE A CA 1
ATOM 646 C C . PHE A 1 79 ? 14.613 -3.455 -10.719 1.00 97.38 79 PHE A C 1
ATOM 648 O O . PHE A 1 79 ? 14.444 -4.043 -9.642 1.00 97.38 79 PHE A O 1
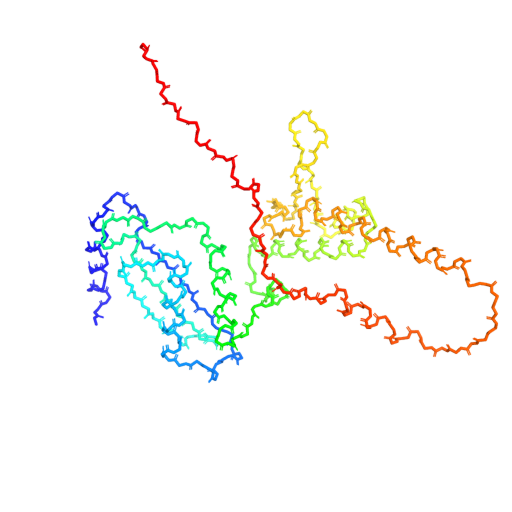ATOM 655 N N . ASN A 1 80 ? 15.815 -3.113 -11.173 1.00 97.56 80 ASN A N 1
ATOM 656 C CA . ASN A 1 80 ? 17.002 -3.281 -10.357 1.00 97.56 80 ASN A CA 1
ATOM 657 C C . ASN A 1 80 ? 17.072 -2.1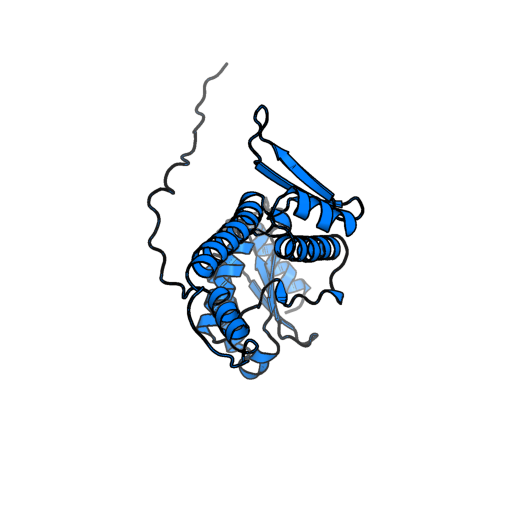59 -9.315 1.00 97.56 80 ASN A C 1
ATOM 659 O O . ASN A 1 80 ? 16.886 -0.978 -9.599 1.00 97.56 80 ASN A O 1
ATOM 663 N N . ARG A 1 81 ? 17.321 -2.521 -8.063 1.00 97.31 81 ARG A N 1
ATOM 664 C CA . ARG A 1 81 ? 17.557 -1.570 -6.978 1.00 97.31 81 ARG A CA 1
ATOM 665 C C . ARG A 1 81 ? 19.001 -1.104 -6.938 1.00 97.31 81 ARG A C 1
ATOM 667 O O . ARG A 1 81 ? 19.303 -0.235 -6.133 1.00 97.31 81 ARG A O 1
ATOM 674 N N . VAL A 1 82 ? 19.881 -1.673 -7.748 1.00 97.88 82 VAL A N 1
ATOM 675 C CA . VAL A 1 82 ? 21.200 -1.123 -8.036 1.00 97.88 82 VAL A CA 1
ATOM 676 C C . VAL A 1 82 ? 21.056 -0.285 -9.296 1.00 97.88 82 VAL A C 1
ATOM 678 O O . VAL A 1 82 ? 20.745 -0.821 -10.353 1.00 97.88 82 VAL A O 1
ATOM 681 N N . ASN A 1 83 ? 21.212 1.028 -9.169 1.00 97.19 83 ASN A N 1
ATOM 682 C CA . ASN A 1 83 ? 21.128 1.935 -10.307 1.00 97.19 83 ASN A CA 1
ATOM 683 C C . ASN A 1 83 ? 22.397 1.848 -11.178 1.00 97.19 83 ASN A C 1
ATOM 685 O O . ASN A 1 83 ? 23.367 1.178 -10.813 1.00 97.19 83 ASN A O 1
ATOM 689 N N . ASP A 1 84 ? 22.414 2.568 -12.292 1.00 97.12 84 ASP A N 1
ATOM 690 C CA . ASP A 1 84 ? 23.490 2.544 -13.293 1.00 97.12 84 ASP A CA 1
ATOM 691 C C . ASP A 1 84 ? 24.836 3.073 -12.747 1.00 97.12 84 ASP A C 1
ATOM 693 O O . ASP A 1 84 ? 25.888 2.898 -13.355 1.00 97.12 84 ASP A O 1
ATOM 697 N N . HIS A 1 85 ? 24.826 3.669 -11.549 1.00 96.56 85 HIS A N 1
ATOM 698 C CA . HIS A 1 85 ? 26.004 4.139 -10.816 1.00 96.56 85 HIS A CA 1
ATOM 699 C C . HIS A 1 85 ? 26.412 3.217 -9.652 1.00 96.56 85 HIS A C 1
ATOM 701 O O . HIS A 1 85 ? 27.194 3.623 -8.789 1.00 96.56 85 HIS A O 1
ATOM 707 N N . GLY A 1 86 ? 25.837 2.015 -9.548 1.00 96.44 86 GLY A N 1
ATOM 708 C CA . GLY A 1 86 ? 26.104 1.078 -8.450 1.00 96.44 86 GLY A CA 1
ATOM 709 C C . GLY A 1 86 ? 25.509 1.491 -7.097 1.00 96.44 86 GLY A C 1
ATOM 710 O O . GLY A 1 86 ? 25.814 0.890 -6.066 1.00 96.44 86 GLY A O 1
ATOM 711 N N . LYS A 1 87 ? 24.647 2.514 -7.053 1.00 97.25 87 LYS A N 1
ATOM 712 C CA . LYS A 1 87 ? 23.997 2.981 -5.820 1.00 97.25 87 LYS A CA 1
ATOM 713 C C . LYS A 1 87 ? 22.667 2.271 -5.595 1.00 97.25 87 LYS A C 1
ATOM 715 O O . LYS A 1 87 ? 21.929 1.961 -6.525 1.00 97.25 87 LYS A O 1
ATOM 720 N N . THR A 1 88 ? 22.333 2.055 -4.324 1.00 97.50 88 THR A N 1
ATOM 721 C CA . THR A 1 88 ? 21.053 1.452 -3.937 1.00 97.50 88 THR A CA 1
ATOM 722 C C . THR A 1 88 ? 19.908 2.458 -4.047 1.00 97.50 88 THR A C 1
ATOM 724 O O . THR A 1 88 ? 19.897 3.471 -3.348 1.00 97.50 88 THR A O 1
ATOM 727 N N . ILE A 1 89 ? 18.883 2.121 -4.823 1.00 96.81 89 ILE A N 1
ATOM 728 C CA . ILE A 1 89 ? 17.585 2.791 -4.829 1.00 96.81 89 ILE A CA 1
ATOM 729 C C . ILE A 1 89 ? 16.848 2.449 -3.529 1.00 96.81 89 ILE A C 1
ATOM 731 O O . ILE A 1 89 ? 16.561 1.285 -3.196 1.00 96.81 89 ILE A O 1
ATOM 735 N N . SER A 1 90 ? 16.565 3.497 -2.759 1.00 92.62 90 SER A N 1
ATOM 736 C CA . SER A 1 90 ? 15.915 3.384 -1.459 1.00 92.62 90 SER A CA 1
ATOM 737 C C . SER A 1 90 ? 14.465 2.916 -1.591 1.00 92.62 90 SER A C 1
ATOM 739 O O . SER A 1 90 ? 13.716 3.333 -2.473 1.00 92.62 90 SER A O 1
ATOM 741 N N . ASN A 1 91 ? 14.046 2.055 -0.668 1.00 89.38 91 ASN A N 1
ATOM 742 C CA . ASN A 1 91 ? 12.651 1.657 -0.498 1.00 89.38 91 ASN A CA 1
ATOM 743 C C . ASN A 1 91 ? 11.979 2.365 0.696 1.00 89.38 91 ASN A C 1
ATOM 745 O O . ASN A 1 91 ? 10.879 1.985 1.105 1.00 89.38 91 ASN A O 1
ATOM 749 N N . SER A 1 92 ? 12.611 3.403 1.247 1.00 91.50 92 SER A N 1
ATOM 750 C CA . SER A 1 92 ? 12.042 4.185 2.342 1.00 91.50 92 SER A CA 1
ATOM 751 C C . SER A 1 92 ? 10.779 4.919 1.900 1.00 91.50 92 SER A C 1
ATOM 753 O O . SER A 1 92 ? 10.742 5.553 0.847 1.00 91.50 92 SER A O 1
ATOM 755 N N . ASN A 1 93 ? 9.744 4.865 2.740 1.00 91.12 93 ASN A N 1
ATOM 756 C CA . ASN A 1 93 ? 8.468 5.561 2.543 1.00 91.12 93 ASN A CA 1
ATOM 757 C C . ASN A 1 93 ? 7.745 5.230 1.224 1.00 91.12 93 ASN A C 1
ATOM 759 O O . ASN A 1 93 ? 6.871 5.989 0.805 1.00 91.12 93 ASN A O 1
ATOM 763 N N . GLN A 1 94 ? 8.048 4.087 0.596 1.00 90.06 94 GLN A N 1
ATOM 764 C CA . GLN A 1 94 ? 7.472 3.718 -0.703 1.00 90.06 94 GLN A CA 1
ATOM 765 C C . GLN A 1 94 ? 5.945 3.679 -0.687 1.00 90.06 94 GLN A C 1
ATOM 767 O O . GLN A 1 94 ? 5.318 4.137 -1.631 1.00 90.06 94 GLN A O 1
ATOM 772 N N . ARG A 1 95 ? 5.324 3.237 0.414 1.00 88.94 95 ARG A N 1
ATOM 773 C CA . ARG A 1 95 ? 3.860 3.268 0.564 1.00 88.94 95 ARG A CA 1
ATOM 774 C C . ARG A 1 95 ? 3.286 4.683 0.420 1.00 88.94 95 ARG A C 1
ATOM 776 O O . ARG A 1 95 ? 2.280 4.863 -0.255 1.00 88.94 95 ARG A O 1
ATOM 783 N N . TYR A 1 96 ? 3.911 5.672 1.056 1.00 89.94 96 TYR A N 1
ATOM 784 C CA . TYR A 1 96 ? 3.452 7.061 1.008 1.00 89.94 96 TYR A CA 1
ATOM 785 C C . TYR A 1 96 ? 3.723 7.689 -0.364 1.00 89.94 96 TYR A C 1
ATOM 787 O O . TYR A 1 96 ? 2.818 8.276 -0.953 1.00 89.94 96 TYR A O 1
ATOM 795 N N . LYS A 1 97 ? 4.936 7.498 -0.905 1.00 94.69 97 LYS A N 1
ATOM 796 C CA . LYS A 1 97 ? 5.293 7.970 -2.252 1.00 94.69 97 LYS A CA 1
ATOM 797 C C . LYS A 1 97 ? 4.371 7.374 -3.319 1.00 94.69 97 LYS A C 1
ATOM 799 O O . LYS A 1 97 ? 3.861 8.110 -4.151 1.00 94.69 97 LYS A O 1
ATOM 804 N N . SER A 1 98 ? 4.103 6.070 -3.238 1.00 94.81 98 SER A N 1
ATOM 805 C CA . SER A 1 98 ? 3.170 5.342 -4.104 1.00 94.81 98 SER A CA 1
ATOM 806 C C . SER A 1 98 ? 1.761 5.916 -4.029 1.00 94.81 98 SER A C 1
ATOM 808 O O . SER A 1 98 ? 1.202 6.270 -5.061 1.00 94.81 98 SER A O 1
ATOM 810 N N . PHE A 1 99 ? 1.212 6.101 -2.824 1.00 92.12 99 PHE A N 1
ATOM 811 C CA . PHE A 1 99 ? -0.118 6.689 -2.659 1.00 92.12 99 PHE A CA 1
ATOM 812 C C . PHE A 1 99 ? -0.211 8.095 -3.271 1.00 92.12 99 PHE A C 1
ATOM 814 O O . PHE A 1 99 ? -1.144 8.375 -4.024 1.00 92.12 99 PHE A O 1
ATOM 821 N N . LYS A 1 100 ? 0.775 8.959 -2.996 1.00 94.31 100 LYS A N 1
ATOM 822 C CA . LYS A 1 100 ? 0.842 10.312 -3.565 1.00 94.31 100 LYS A CA 1
ATOM 823 C C . LYS A 1 100 ? 0.942 10.271 -5.094 1.00 94.31 100 LYS A C 1
ATOM 825 O O . LYS A 1 100 ? 0.168 10.942 -5.770 1.00 94.31 100 LYS A O 1
ATOM 830 N N . ALA A 1 101 ? 1.823 9.430 -5.635 1.00 96.19 101 ALA A N 1
ATOM 831 C CA . ALA A 1 101 ? 1.999 9.265 -7.072 1.00 96.19 101 ALA A CA 1
ATOM 832 C C . ALA A 1 101 ? 0.723 8.760 -7.759 1.00 96.19 101 ALA A C 1
ATOM 834 O O . ALA A 1 101 ? 0.323 9.331 -8.768 1.00 96.19 101 ALA A O 1
ATOM 835 N N . CYS A 1 102 ? 0.052 7.746 -7.204 1.00 94.94 102 CYS A N 1
ATOM 836 C CA . CYS A 1 102 ? -1.215 7.249 -7.738 1.00 94.94 102 CYS A CA 1
ATOM 837 C C . CYS A 1 102 ? -2.295 8.332 -7.720 1.00 94.94 102 CYS A C 1
ATOM 839 O O . CYS A 1 102 ? -2.975 8.516 -8.723 1.00 94.94 102 CYS A O 1
ATOM 841 N N . LYS A 1 103 ? -2.425 9.091 -6.624 1.00 93.50 103 LYS A N 1
ATOM 842 C CA . LYS A 1 103 ? -3.406 10.182 -6.532 1.00 93.50 103 LYS A CA 1
ATOM 843 C C . LYS A 1 103 ? -3.185 11.232 -7.623 1.00 93.50 103 LYS A C 1
ATOM 845 O O . LYS A 1 103 ? -4.140 11.614 -8.295 1.00 93.50 103 LYS A O 1
ATOM 850 N N . GLU A 1 104 ? -1.940 11.664 -7.812 1.00 95.38 104 GLU A N 1
ATOM 851 C CA . GLU A 1 104 ? -1.562 12.653 -8.829 1.00 95.38 104 GLU A CA 1
ATOM 852 C C . GLU A 1 104 ? -1.750 12.124 -10.256 1.00 95.38 104 GLU A C 1
ATOM 854 O O . GLU A 1 104 ? -2.243 12.846 -11.116 1.00 95.38 104 GLU A O 1
ATOM 859 N N . LEU A 1 105 ? -1.388 10.865 -10.522 1.00 95.75 105 LEU A N 1
ATOM 860 C CA . LEU A 1 105 ? -1.558 10.257 -11.844 1.00 95.75 105 LEU A CA 1
ATOM 861 C C . LEU A 1 105 ? -3.029 10.031 -12.179 1.00 95.75 105 LEU A C 1
ATOM 863 O O . LEU A 1 105 ? -3.443 10.318 -13.296 1.00 95.75 105 LEU A O 1
ATOM 867 N N . ASN A 1 106 ? -3.830 9.585 -11.215 1.00 95.19 106 ASN A N 1
ATOM 868 C CA . ASN A 1 106 ? -5.265 9.445 -11.410 1.00 95.19 106 ASN A CA 1
ATOM 869 C C . ASN A 1 106 ? -5.906 10.790 -11.773 1.00 95.19 106 ASN A C 1
ATOM 871 O O . ASN A 1 106 ? -6.708 10.841 -12.696 1.00 95.19 106 ASN A O 1
ATOM 875 N N . ALA A 1 107 ? -5.504 11.884 -11.116 1.00 95.00 107 ALA A N 1
ATOM 876 C CA . ALA A 1 107 ? -5.966 13.222 -11.480 1.00 95.00 107 ALA A CA 1
ATOM 877 C C . ALA A 1 107 ? -5.492 13.639 -12.887 1.00 95.00 107 ALA A C 1
ATOM 879 O O . ALA A 1 107 ? -6.296 14.102 -13.686 1.00 95.00 107 ALA A O 1
ATOM 880 N N . LEU A 1 108 ? -4.212 13.423 -13.211 1.00 95.50 108 LEU A N 1
ATOM 881 C CA . LEU A 1 108 ? -3.618 13.816 -14.495 1.00 95.50 108 LEU A CA 1
ATOM 882 C C . LEU A 1 108 ? -4.257 13.114 -15.702 1.00 95.50 108 LEU A C 1
ATOM 884 O O . LEU A 1 108 ? -4.461 13.739 -16.736 1.00 95.50 108 LEU A O 1
ATOM 888 N N . TYR A 1 109 ? -4.529 11.816 -15.585 1.00 93.94 109 TYR A N 1
ATOM 889 C CA . TYR A 1 109 ? -5.080 11.003 -16.674 1.00 93.94 109 TYR A CA 1
ATOM 890 C C . TYR A 1 109 ? -6.608 10.849 -16.598 1.00 93.94 109 TYR A C 1
ATOM 892 O O . TYR A 1 109 ? -7.197 10.150 -17.421 1.00 93.94 109 TYR A O 1
ATOM 900 N N . GLY A 1 110 ? -7.257 11.465 -15.604 1.00 94.19 110 GLY A N 1
ATOM 901 C CA . GLY A 1 110 ? -8.694 11.327 -15.372 1.00 94.19 110 GLY A CA 1
ATOM 902 C C . GLY A 1 110 ? -9.125 9.899 -15.013 1.00 94.19 110 GLY A C 1
ATOM 903 O O . GLY A 1 110 ? -10.231 9.495 -15.371 1.00 94.19 110 GLY A O 1
ATOM 904 N N . PHE A 1 111 ? -8.263 9.116 -14.356 1.00 94.50 111 PHE A N 1
ATOM 905 C CA . PHE A 1 111 ? -8.608 7.779 -13.861 1.00 94.50 111 PHE A CA 1
ATOM 906 C C . PHE A 1 111 ? -9.414 7.850 -12.564 1.00 94.50 111 PHE A C 1
ATOM 908 O O . PHE A 1 111 ? -9.280 8.786 -11.767 1.00 94.50 111 PHE A O 1
ATOM 915 N N . LYS A 1 112 ? -10.213 6.814 -12.309 1.00 91.06 112 LYS A N 1
ATOM 916 C CA . LYS A 1 112 ? -10.991 6.685 -11.083 1.00 91.06 112 LYS A CA 1
ATOM 917 C C . LYS A 1 112 ? -10.072 6.590 -9.867 1.00 91.06 112 LYS A C 1
ATOM 919 O O . LYS A 1 112 ? -9.201 5.725 -9.761 1.00 91.06 112 LYS A O 1
ATOM 924 N N . GLN A 1 113 ? -10.307 7.473 -8.900 1.00 85.44 113 GLN A N 1
ATOM 925 C CA . GLN A 1 113 ? -9.626 7.420 -7.613 1.00 85.44 113 GLN A CA 1
ATOM 926 C C . GLN A 1 113 ? -10.109 6.215 -6.802 1.00 85.44 113 GLN A C 1
ATOM 928 O O . GLN A 1 113 ? -11.291 5.876 -6.795 1.00 85.44 113 GLN A O 1
ATOM 933 N N . SER A 1 114 ? -9.189 5.574 -6.082 1.00 77.44 114 SER A N 1
ATOM 934 C CA . SER A 1 114 ? -9.561 4.512 -5.150 1.00 77.44 114 SER A CA 1
ATOM 935 C C . SER A 1 114 ? -10.394 5.094 -4.008 1.00 77.44 114 SER A C 1
ATOM 937 O O . SER A 1 114 ? -9.949 6.001 -3.308 1.00 77.44 114 SER A O 1
ATOM 939 N N . GLU A 1 115 ? -11.563 4.506 -3.757 1.00 74.44 115 GLU A N 1
ATOM 940 C CA . GLU A 1 115 ? -12.451 4.858 -2.635 1.00 74.44 115 GLU A CA 1
ATOM 941 C C . GLU A 1 115 ? -11.918 4.362 -1.268 1.00 74.44 115 GLU A C 1
ATOM 943 O O . GLU A 1 115 ? -12.590 4.418 -0.234 1.00 74.44 115 GLU A O 1
ATOM 948 N N . GLY A 1 116 ? -10.672 3.878 -1.245 1.00 75.75 116 GLY A N 1
ATOM 949 C CA . GLY A 1 116 ? -9.957 3.481 -0.044 1.00 75.75 116 GLY A CA 1
ATOM 950 C C . GLY A 1 116 ? -10.619 2.307 0.672 1.00 75.75 116 GLY A C 1
ATOM 951 O O . GLY A 1 116 ? -11.107 1.357 0.063 1.00 75.75 116 GLY A O 1
ATOM 952 N N . LYS A 1 117 ? -10.621 2.357 2.006 1.00 75.62 117 LYS A N 1
ATOM 953 C CA . LYS A 1 117 ? -11.089 1.249 2.852 1.00 75.62 117 LYS A CA 1
ATOM 954 C C . LYS A 1 117 ? -12.586 0.943 2.778 1.00 75.62 117 LYS A C 1
ATOM 956 O O . LYS A 1 117 ? -12.995 -0.121 3.256 1.00 75.62 117 LYS A O 1
ATOM 961 N N . ARG A 1 118 ? -13.382 1.862 2.218 1.00 72.31 118 ARG A N 1
ATOM 962 C CA . ARG A 1 118 ? -14.841 1.730 2.123 1.00 72.31 118 ARG A CA 1
ATOM 963 C C . ARG A 1 118 ? -15.245 0.626 1.144 1.00 72.31 118 ARG A C 1
ATOM 965 O O . ARG A 1 118 ? -16.067 -0.201 1.508 1.00 72.31 118 ARG A O 1
ATOM 972 N N . ASN A 1 119 ? -14.563 0.512 0.002 1.00 76.19 119 ASN A N 1
ATOM 973 C CA . ASN A 1 119 ? -14.914 -0.452 -1.054 1.00 76.19 119 ASN A CA 1
ATOM 974 C C . ASN A 1 119 ? -13.939 -1.628 -1.167 1.00 76.19 119 ASN A C 1
ATOM 976 O O . ASN A 1 119 ? -13.742 -2.205 -2.237 1.00 76.19 119 ASN A O 1
ATOM 980 N N . VAL A 1 120 ? -13.301 -2.009 -0.062 1.00 82.19 120 VAL A N 1
ATOM 981 C CA . VAL A 1 120 ? -12.500 -3.236 -0.045 1.00 82.19 120 VAL A CA 1
ATOM 982 C C . VAL A 1 120 ? -13.439 -4.431 -0.013 1.00 82.19 120 VAL A C 1
ATOM 984 O O . VAL A 1 120 ? -14.252 -4.554 0.902 1.00 82.19 120 VAL A O 1
ATOM 987 N N . ASN A 1 121 ? -13.281 -5.334 -0.982 1.00 82.81 121 ASN A N 1
ATOM 988 C CA . ASN A 1 121 ? -14.019 -6.590 -1.039 1.00 82.81 121 ASN A CA 1
ATOM 989 C C . ASN A 1 121 ? -13.689 -7.454 0.191 1.00 82.81 121 ASN A C 1
ATOM 991 O O . ASN A 1 121 ? -12.675 -8.157 0.225 1.00 82.81 121 ASN A O 1
ATOM 995 N N . ARG A 1 122 ? -14.563 -7.380 1.203 1.00 85.00 122 ARG A N 1
ATOM 996 C CA . ARG A 1 122 ? -14.399 -8.063 2.491 1.00 85.00 122 ARG A CA 1
ATOM 997 C C . ARG A 1 122 ? -14.299 -9.583 2.329 1.00 85.00 122 ARG A C 1
ATOM 999 O O . ARG A 1 122 ? -13.503 -10.202 3.024 1.00 85.00 122 ARG A O 1
ATOM 1006 N N . GLY A 1 123 ? -15.012 -10.164 1.360 1.00 85.25 123 GLY A N 1
ATOM 1007 C CA . GLY A 1 123 ? -15.012 -11.607 1.089 1.00 85.25 123 GLY A CA 1
ATOM 1008 C C . GLY A 1 123 ? -13.688 -12.162 0.550 1.00 85.25 123 GLY A C 1
ATOM 1009 O O . GLY A 1 123 ? -13.478 -13.371 0.572 1.00 85.25 123 GLY A O 1
ATOM 1010 N N . ARG A 1 124 ? -12.767 -11.304 0.084 1.00 86.75 124 ARG A N 1
ATOM 1011 C CA . ARG A 1 124 ? -11.424 -11.723 -0.363 1.00 86.75 124 ARG A CA 1
ATOM 1012 C C . ARG A 1 124 ? -10.347 -11.577 0.710 1.00 86.75 124 ARG A C 1
ATOM 1014 O O . ARG A 1 124 ? -9.220 -12.020 0.483 1.00 86.75 124 ARG A O 1
ATOM 1021 N N . LEU A 1 125 ? -10.658 -10.945 1.840 1.00 90.31 125 LEU A N 1
ATOM 1022 C CA . LEU A 1 125 ? -9.708 -10.771 2.934 1.00 90.31 125 LEU A CA 1
ATOM 1023 C C . LEU A 1 125 ? -9.465 -12.106 3.643 1.00 90.31 125 LEU A C 1
ATOM 1025 O O . LEU A 1 125 ? -10.378 -12.911 3.807 1.00 90.31 125 LEU A O 1
ATOM 1029 N N . LYS A 1 126 ? -8.225 -12.335 4.078 1.00 90.69 126 LYS A N 1
ATOM 1030 C CA . LYS A 1 126 ? -7.815 -13.551 4.791 1.00 90.69 126 LYS A CA 1
ATOM 1031 C C . LYS A 1 126 ? -6.879 -13.205 5.946 1.00 90.69 126 LYS A C 1
ATOM 1033 O O . LYS A 1 126 ? -6.208 -12.172 5.910 1.00 90.69 126 LYS A O 1
ATOM 1038 N N . GLY A 1 127 ? -6.824 -14.089 6.943 1.00 93.19 127 GLY A N 1
ATOM 1039 C CA . GLY A 1 127 ? -5.926 -13.971 8.096 1.00 93.19 127 GLY A CA 1
ATOM 1040 C C . GLY A 1 127 ? -6.016 -12.604 8.778 1.00 93.19 127 GLY A C 1
ATOM 1041 O O . GLY A 1 127 ? -7.101 -12.046 8.925 1.00 93.19 127 GLY A O 1
ATOM 1042 N N . ASN A 1 128 ? -4.859 -12.037 9.125 1.00 93.19 128 ASN A N 1
ATOM 1043 C CA . ASN A 1 128 ? -4.762 -10.781 9.873 1.00 93.19 128 ASN A CA 1
ATOM 1044 C C . ASN A 1 128 ? -5.506 -9.608 9.222 1.00 93.19 128 ASN A C 1
ATOM 1046 O O . ASN A 1 128 ? -5.989 -8.731 9.931 1.00 93.19 128 ASN A O 1
ATOM 1050 N N . ASP A 1 129 ? -5.586 -9.541 7.891 1.00 91.94 129 ASP A N 1
ATOM 1051 C CA . ASP A 1 129 ? -6.280 -8.430 7.238 1.00 91.94 129 ASP A CA 1
ATOM 1052 C C . ASP A 1 129 ? -7.797 -8.542 7.406 1.00 91.94 129 ASP A C 1
ATOM 1054 O O . ASP A 1 129 ? -8.445 -7.529 7.663 1.00 91.94 129 ASP A O 1
ATOM 1058 N N . LEU A 1 130 ? -8.358 -9.755 7.364 1.00 94.50 130 LEU A N 1
ATOM 1059 C CA . LEU A 1 130 ? -9.768 -9.975 7.693 1.00 94.50 130 LEU A CA 1
ATOM 1060 C C . LEU A 1 130 ? -10.059 -9.527 9.131 1.00 94.50 130 LEU A C 1
ATOM 1062 O O . LEU A 1 130 ? -10.963 -8.719 9.342 1.00 94.50 130 LEU A O 1
ATOM 1066 N N . THR A 1 131 ? -9.242 -9.961 10.095 1.00 95.69 131 THR A N 1
ATOM 1067 C CA . THR A 1 131 ? -9.390 -9.591 11.511 1.00 95.69 131 THR A CA 1
ATOM 1068 C C . THR A 1 131 ? -9.290 -8.080 11.717 1.00 95.69 131 THR A C 1
ATOM 1070 O O . THR A 1 131 ? -10.134 -7.478 12.379 1.00 95.69 131 THR A O 1
ATOM 1073 N N . LYS A 1 132 ? -8.307 -7.418 11.092 1.00 95.75 132 LYS A N 1
ATOM 1074 C CA . LYS A 1 132 ? -8.163 -5.955 11.152 1.00 95.75 132 LYS A CA 1
ATOM 1075 C C . LYS A 1 132 ? -9.380 -5.227 10.595 1.00 95.75 132 LYS A C 1
ATOM 1077 O O . LYS A 1 132 ? -9.755 -4.196 11.147 1.00 95.75 132 LYS A O 1
ATOM 1082 N N . TYR A 1 133 ? -9.976 -5.719 9.509 1.00 95.56 133 TYR A N 1
ATOM 1083 C CA . TYR A 1 133 ? -11.181 -5.112 8.946 1.00 95.56 133 TYR A CA 1
ATOM 1084 C C . TYR A 1 133 ? -12.413 -5.351 9.817 1.00 95.56 133 TYR A C 1
ATOM 1086 O O . TYR A 1 133 ? -13.183 -4.418 10.003 1.00 95.56 133 TYR A O 1
ATOM 1094 N N . GLN A 1 134 ? -12.553 -6.526 10.433 1.00 95.62 134 GLN A N 1
ATOM 1095 C CA . GLN A 1 134 ? -13.606 -6.774 11.423 1.00 95.62 134 GLN A CA 1
ATOM 1096 C C . GLN A 1 134 ? -13.476 -5.833 12.627 1.00 95.62 134 GLN A C 1
ATOM 1098 O O . GLN A 1 134 ? -14.456 -5.213 13.029 1.00 95.62 134 GLN A O 1
ATOM 1103 N N . ILE A 1 135 ? -12.262 -5.663 13.166 1.00 97.50 135 ILE A N 1
ATOM 1104 C CA . ILE A 1 135 ? -12.002 -4.682 14.228 1.00 97.50 135 ILE A CA 1
ATOM 1105 C C . ILE A 1 135 ? -12.338 -3.271 13.737 1.00 97.50 135 ILE A C 1
AT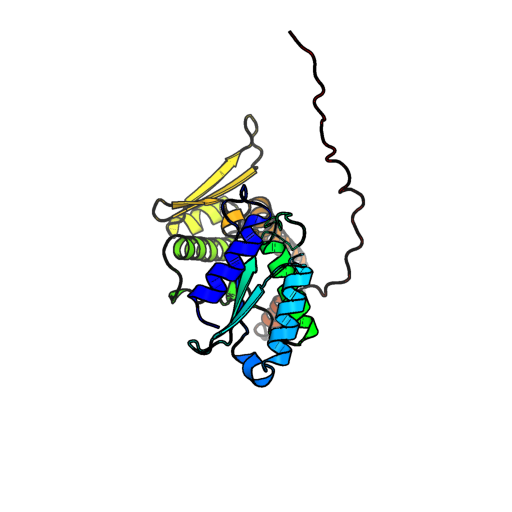OM 1107 O O . ILE A 1 135 ? -13.023 -2.527 14.434 1.00 97.50 135 ILE A O 1
ATOM 1111 N N . TYR A 1 136 ? -11.877 -2.894 12.541 1.00 96.56 136 TYR A N 1
ATOM 1112 C CA . TYR A 1 136 ? -12.147 -1.582 11.958 1.00 96.56 136 TYR A CA 1
ATOM 1113 C C . TYR A 1 136 ? -13.647 -1.295 11.866 1.00 96.56 136 TYR A C 1
ATOM 1115 O O . TYR A 1 136 ? -14.092 -0.258 12.354 1.00 96.56 136 TYR A O 1
ATOM 1123 N N . ASP A 1 137 ? -14.417 -2.217 11.292 1.00 95.56 137 ASP A N 1
ATOM 1124 C CA . ASP A 1 137 ? -15.857 -2.068 11.099 1.00 95.56 137 ASP A CA 1
ATOM 1125 C C . ASP A 1 137 ? -16.583 -1.989 12.455 1.00 95.56 137 ASP A C 1
ATOM 1127 O O . ASP A 1 137 ? -17.364 -1.061 12.681 1.00 95.56 137 ASP A O 1
ATOM 1131 N N . THR A 1 138 ? -16.245 -2.871 13.403 1.00 97.50 138 THR A N 1
ATOM 1132 C CA . THR A 1 138 ? -16.809 -2.879 14.764 1.00 97.50 138 THR A CA 1
ATOM 1133 C C . THR A 1 138 ? -16.514 -1.588 15.526 1.00 97.50 138 THR A C 1
ATOM 1135 O O . THR A 1 138 ? -17.421 -0.999 16.113 1.00 97.50 138 THR A O 1
ATOM 1138 N N . VAL A 1 139 ? -15.269 -1.106 15.503 1.00 97.31 139 VAL A N 1
ATOM 1139 C CA . VAL A 1 139 ? -14.877 0.123 16.211 1.00 97.31 139 VAL A CA 1
ATOM 1140 C C . VAL A 1 139 ? -15.499 1.351 15.551 1.00 97.31 139 VAL A C 1
ATOM 1142 O O . VAL A 1 139 ? -15.995 2.231 16.250 1.00 97.31 139 VAL A O 1
ATOM 1145 N N . LYS A 1 140 ? -15.539 1.422 14.214 1.00 95.69 140 LYS A N 1
ATOM 1146 C CA . LYS A 1 140 ? -16.194 2.533 13.507 1.00 95.69 140 LYS A CA 1
ATOM 1147 C C . LYS A 1 140 ? -17.696 2.580 13.767 1.00 95.69 140 LYS A C 1
ATOM 1149 O O . LYS A 1 140 ? -18.223 3.682 13.892 1.00 95.69 140 LYS A O 1
ATOM 1154 N N . ALA A 1 141 ? -18.365 1.431 13.854 1.00 95.50 141 ALA A N 1
ATOM 1155 C CA . ALA A 1 141 ? -19.759 1.363 14.276 1.00 95.50 141 ALA A CA 1
ATOM 1156 C C . ALA A 1 141 ? -19.909 1.803 15.739 1.00 95.50 141 ALA A C 1
ATOM 1158 O O . ALA A 1 141 ? -20.732 2.665 16.027 1.00 95.50 141 ALA A O 1
ATOM 1159 N N . GLY A 1 142 ? -19.056 1.307 16.639 1.00 96.50 142 GLY A N 1
ATOM 1160 C CA . GLY A 1 142 ? -19.082 1.679 18.054 1.00 96.50 142 GLY A CA 1
ATOM 1161 C C . GLY A 1 142 ? -18.934 3.176 18.285 1.00 96.50 142 GLY A C 1
ATOM 1162 O O . GLY A 1 142 ? -19.714 3.743 19.039 1.00 96.50 142 GLY A O 1
ATOM 1163 N N . ILE A 1 143 ? -18.020 3.838 17.570 1.00 95.69 143 ILE A N 1
ATOM 1164 C CA . ILE A 1 143 ? -17.833 5.296 17.651 1.00 95.69 143 ILE A CA 1
ATOM 1165 C C . ILE A 1 143 ? -19.119 6.054 17.289 1.00 95.69 143 ILE A C 1
ATOM 1167 O O . ILE A 1 143 ? -19.387 7.092 17.871 1.00 95.69 143 ILE A O 1
ATOM 1171 N N . ARG A 1 144 ? -19.935 5.548 16.354 1.00 93.25 144 ARG A N 1
ATOM 1172 C CA . ARG A 1 144 ? -21.212 6.188 15.976 1.00 93.25 144 ARG A CA 1
ATOM 1173 C C . ARG A 1 144 ? -22.320 5.990 17.014 1.00 93.25 144 ARG A C 1
ATOM 1175 O O . ARG A 1 144 ? -23.298 6.724 16.987 1.00 93.25 144 ARG A O 1
ATOM 1182 N N . HIS A 1 145 ? -22.195 4.981 17.873 1.00 93.12 145 HIS A N 1
ATOM 1183 C CA . HIS A 1 145 ? -23.221 4.574 18.837 1.00 93.12 145 HIS A CA 1
ATOM 1184 C C . HIS A 1 145 ? -22.818 4.818 20.293 1.00 93.12 145 HIS A C 1
ATOM 1186 O O . HIS A 1 145 ? -23.505 4.345 21.194 1.00 93.12 145 HIS A O 1
ATOM 1192 N N . SER A 1 146 ? -21.704 5.510 20.524 1.00 94.56 146 SER A N 1
ATOM 1193 C CA . SER A 1 146 ? -21.151 5.729 21.857 1.00 94.56 146 SER A CA 1
ATOM 1194 C C . SER A 1 146 ? -20.857 7.203 22.050 1.00 94.56 146 SER A C 1
ATOM 1196 O O . SER A 1 146 ? -20.314 7.842 21.152 1.00 94.56 146 SER A O 1
ATOM 1198 N N . LYS A 1 147 ? -21.180 7.720 23.231 1.00 90.56 147 LYS A N 1
ATOM 1199 C CA . LYS A 1 147 ? -20.899 9.110 23.614 1.00 90.56 147 LYS A CA 1
ATOM 1200 C C . LYS A 1 147 ? -19.536 9.254 24.279 1.00 90.56 147 LYS A C 1
ATOM 1202 O O . LYS A 1 147 ? -18.869 10.265 24.153 1.00 90.56 147 LYS A O 1
ATOM 1207 N N . ASN A 1 148 ? -19.086 8.204 24.957 1.00 94.19 148 ASN A N 1
ATOM 1208 C CA . ASN A 1 148 ? -17.852 8.211 25.732 1.00 94.19 148 ASN A CA 1
ATOM 1209 C C . ASN A 1 148 ? -17.071 6.899 25.571 1.00 94.19 148 ASN A C 1
ATOM 1211 O O . ASN A 1 148 ? -17.540 5.911 24.997 1.00 94.19 148 ASN A O 1
ATOM 1215 N N . TRP A 1 149 ? -15.856 6.886 26.118 1.00 95.25 149 TRP A N 1
ATOM 1216 C CA . TRP A 1 149 ? -14.951 5.739 26.071 1.00 95.25 149 TRP A CA 1
ATOM 1217 C C . TRP A 1 149 ? -15.536 4.466 26.688 1.00 95.25 149 TRP A C 1
ATOM 1219 O O . TRP A 1 149 ? -15.309 3.378 26.160 1.00 95.25 149 TRP A O 1
ATOM 1229 N N . LYS A 1 150 ? -16.306 4.587 27.776 1.00 95.56 150 LYS A N 1
ATOM 1230 C CA . LYS A 1 150 ? -16.900 3.443 28.479 1.00 95.56 150 LYS A CA 1
ATOM 1231 C C . LYS A 1 150 ? -17.973 2.766 27.627 1.00 95.56 150 LYS A C 1
ATOM 1233 O O . LYS A 1 150 ? -17.984 1.542 27.507 1.00 95.56 150 LYS A O 1
ATOM 1238 N N . GLU A 1 151 ? -18.846 3.553 27.002 1.00 96.44 151 GLU A N 1
ATOM 1239 C CA . GLU A 1 151 ? -19.839 3.057 26.045 1.00 96.44 151 GLU A CA 1
ATOM 1240 C C . GLU A 1 151 ? -19.171 2.398 24.838 1.00 96.44 151 GLU A C 1
ATOM 1242 O O . GLU A 1 151 ? -19.535 1.275 24.484 1.00 96.44 151 GLU A O 1
ATOM 1247 N N . LEU A 1 152 ? -18.131 3.029 24.280 1.00 97.44 152 LEU A N 1
ATOM 1248 C CA . LEU A 1 152 ? -17.387 2.470 23.154 1.00 97.44 152 LEU A CA 1
ATOM 1249 C C . LEU A 1 152 ? -16.769 1.122 23.516 1.00 97.44 152 LEU A C 1
ATOM 1251 O O . LEU A 1 152 ? -16.947 0.154 22.776 1.00 97.44 152 LEU A O 1
ATOM 1255 N N . GLN A 1 153 ? -16.076 1.046 24.654 1.00 97.50 153 GLN A N 1
ATOM 1256 C CA . GLN A 1 153 ? -15.442 -0.180 25.133 1.00 97.50 153 GLN A CA 1
ATOM 1257 C C . GLN A 1 153 ? -16.473 -1.299 25.328 1.00 97.50 153 GLN A C 1
ATOM 1259 O O . GLN A 1 153 ? -16.236 -2.430 24.908 1.00 97.50 153 GLN A O 1
ATOM 1264 N N . ASN A 1 154 ? -17.642 -0.991 25.894 1.00 97.44 154 ASN A N 1
ATOM 1265 C CA . ASN A 1 154 ? -18.724 -1.963 26.049 1.00 97.44 154 ASN A CA 1
ATOM 1266 C C . ASN A 1 154 ? -19.294 -2.424 24.701 1.00 97.44 154 ASN A C 1
ATOM 1268 O O . ASN A 1 154 ? -19.450 -3.628 24.488 1.00 97.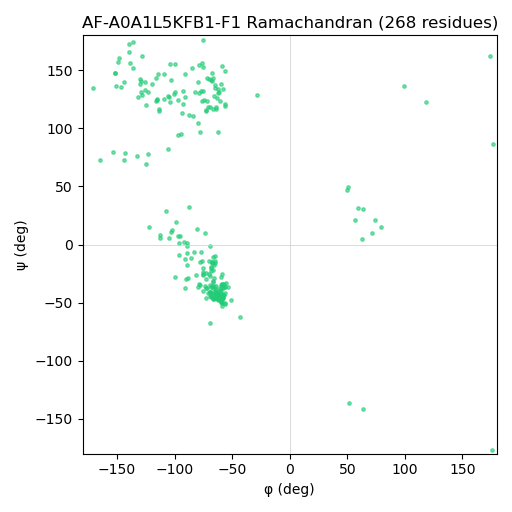44 154 ASN A O 1
ATOM 1272 N N . TYR A 1 155 ? -19.558 -1.490 23.782 1.00 97.81 155 TYR A N 1
ATOM 1273 C CA . TYR A 1 155 ? -20.131 -1.777 22.467 1.00 97.81 155 TYR A CA 1
ATOM 1274 C C . TYR A 1 155 ? -19.266 -2.750 21.661 1.00 97.81 155 TYR A C 1
ATOM 1276 O O . TYR A 1 155 ? -19.785 -3.686 21.041 1.00 97.81 155 TYR A O 1
ATOM 1284 N N . ILE A 1 156 ? -17.951 -2.517 21.640 1.00 98.06 156 ILE A N 1
ATOM 1285 C CA . ILE A 1 156 ? -17.018 -3.335 20.858 1.00 98.06 156 ILE A CA 1
ATOM 1286 C C . ILE A 1 156 ? -16.703 -4.658 21.562 1.00 98.06 156 ILE A C 1
ATOM 1288 O O . ILE A 1 156 ? -16.606 -5.682 20.886 1.00 98.06 156 ILE A O 1
ATOM 1292 N N . ARG A 1 157 ? -16.647 -4.672 22.903 1.00 97.81 157 ARG A N 1
ATOM 1293 C CA . ARG A 1 157 ? -16.420 -5.889 23.695 1.00 97.81 157 ARG A CA 1
ATOM 1294 C C . ARG A 1 157 ? -17.549 -6.891 23.513 1.00 97.81 157 ARG A C 1
ATOM 1296 O O . ARG A 1 157 ? -17.280 -8.068 23.305 1.00 97.81 157 ARG A O 1
ATOM 1303 N N . TYR A 1 158 ? -18.797 -6.422 23.494 1.00 96.81 158 TYR A N 1
ATOM 1304 C CA . TYR A 1 158 ? -19.956 -7.266 23.187 1.00 96.81 158 TYR A CA 1
ATOM 1305 C C . TYR A 1 158 ? -19.867 -7.921 21.794 1.00 96.81 158 TYR A C 1
ATOM 1307 O O . TYR A 1 158 ? -20.427 -8.986 21.563 1.00 96.81 158 TYR A O 1
ATOM 1315 N N . ARG A 1 159 ? -19.119 -7.313 20.865 1.00 97.44 159 ARG A N 1
ATOM 1316 C CA . ARG A 1 159 ? -18.868 -7.825 19.507 1.00 97.44 159 ARG A CA 1
ATOM 1317 C C . ARG A 1 159 ? -17.522 -8.547 19.377 1.00 97.44 159 ARG A C 1
ATOM 1319 O O . ARG A 1 159 ? -17.004 -8.685 18.269 1.00 97.44 159 ARG A O 1
ATOM 1326 N N . GLY A 1 160 ? -16.947 -8.986 20.497 1.00 97.19 160 GLY A N 1
ATOM 1327 C CA . GLY A 1 160 ? -15.723 -9.787 20.529 1.00 97.19 160 GLY A CA 1
ATOM 1328 C C . GLY A 1 160 ? -14.440 -9.008 20.235 1.00 97.19 160 GLY A C 1
ATOM 1329 O O . GLY A 1 160 ? -13.451 -9.611 19.828 1.00 97.19 160 GLY A O 1
ATOM 1330 N N . VAL A 1 161 ? -14.444 -7.681 20.398 1.00 98.31 161 VAL A N 1
ATOM 1331 C CA . VAL A 1 161 ? -13.243 -6.846 20.263 1.00 98.31 161 VAL A CA 1
ATOM 1332 C C . VAL A 1 161 ? -12.890 -6.243 21.615 1.00 98.31 161 VAL A C 1
ATOM 1334 O O . VAL A 1 161 ? -13.635 -5.428 22.150 1.00 98.31 161 VAL A O 1
ATOM 1337 N N . GLU A 1 162 ? -11.732 -6.596 22.158 1.00 97.94 162 GLU A N 1
ATOM 1338 C CA . GLU A 1 162 ? -11.181 -5.938 23.342 1.00 97.94 162 GLU A CA 1
ATOM 1339 C C . GLU A 1 162 ? -10.392 -4.684 22.940 1.00 97.94 162 GLU A C 1
ATOM 1341 O O . GLU A 1 162 ? -9.829 -4.602 21.845 1.00 97.94 162 GLU A O 1
ATOM 1346 N N . MET A 1 163 ? -10.325 -3.705 23.841 1.00 97.31 163 MET A N 1
ATOM 1347 C CA . MET A 1 163 ? -9.527 -2.492 23.693 1.00 97.31 163 MET A CA 1
ATOM 1348 C C . MET A 1 163 ? -8.613 -2.335 24.902 1.00 97.31 163 MET A C 1
ATOM 1350 O O . MET A 1 163 ? -9.072 -2.416 26.039 1.00 97.31 163 MET A O 1
ATOM 1354 N N . GLN A 1 164 ? -7.342 -2.040 24.636 1.00 96.69 164 GLN A N 1
ATOM 1355 C CA . GLN A 1 164 ? -6.328 -1.780 25.652 1.00 96.69 164 GLN A CA 1
ATOM 1356 C C . GLN A 1 164 ? -5.602 -0.467 25.360 1.00 96.69 164 GLN A C 1
ATOM 1358 O O . GLN A 1 164 ? -5.098 -0.245 24.252 1.00 96.69 164 GLN A O 1
ATOM 1363 N N . PHE A 1 165 ? -5.529 0.404 26.363 1.00 95.94 165 PHE A N 1
ATOM 1364 C CA . PHE A 1 165 ? -4.755 1.638 26.292 1.00 95.94 165 PHE A CA 1
ATOM 1365 C C . PHE A 1 165 ? -3.275 1.358 26.540 1.00 95.94 165 PHE A C 1
ATOM 1367 O O . PHE A 1 165 ? -2.899 0.562 27.397 1.00 95.94 165 PHE A O 1
ATOM 1374 N N . LYS A 1 166 ? -2.419 2.037 25.778 1.00 94.25 166 LYS A N 1
ATOM 1375 C CA . LYS A 1 166 ? -0.976 2.047 25.997 1.00 94.25 166 LYS A CA 1
ATOM 1376 C C . LYS A 1 166 ? -0.584 3.371 26.631 1.00 94.25 166 LYS A C 1
ATOM 1378 O O . LYS A 1 166 ? -0.778 4.408 26.003 1.00 94.25 166 LYS A O 1
ATOM 1383 N N . TYR A 1 167 ? 0.051 3.314 27.792 1.00 93.38 167 TYR A N 1
ATOM 1384 C CA . TYR A 1 167 ? 0.503 4.486 28.535 1.00 93.38 167 TYR A CA 1
ATOM 1385 C C . TYR A 1 167 ? 1.993 4.756 28.328 1.00 93.38 167 TYR A C 1
ATOM 1387 O O . TYR A 1 167 ? 2.771 3.855 27.984 1.00 93.38 167 TYR A O 1
ATOM 1395 N N . ARG A 1 168 ? 2.394 6.015 28.504 1.00 93.00 168 ARG A N 1
ATOM 1396 C CA . ARG A 1 168 ? 3.805 6.377 28.649 1.00 93.00 168 ARG A CA 1
ATOM 1397 C C . ARG A 1 168 ? 4.310 5.818 29.984 1.00 93.00 168 ARG A C 1
ATOM 1399 O O . ARG A 1 168 ? 3.606 5.834 30.984 1.00 93.00 168 ARG A O 1
ATOM 1406 N N . LEU A 1 169 ? 5.547 5.323 30.006 1.00 90.00 169 LEU A N 1
ATOM 1407 C CA . LEU A 1 169 ? 6.145 4.818 31.242 1.00 90.00 169 LEU A CA 1
ATOM 1408 C C . LEU A 1 169 ? 6.225 5.943 32.288 1.00 90.00 169 LEU A C 1
ATOM 1410 O O . LEU A 1 169 ? 6.835 6.978 32.019 1.00 90.00 169 LEU A O 1
ATOM 1414 N N . GLY A 1 170 ? 5.622 5.721 33.457 1.00 89.44 170 GLY A N 1
ATOM 1415 C CA . GLY A 1 170 ? 5.626 6.676 34.567 1.00 89.44 170 GLY A CA 1
ATOM 1416 C C . GLY A 1 170 ? 4.630 7.835 34.442 1.00 89.44 170 GLY A C 1
ATOM 1417 O O . GLY A 1 170 ? 4.780 8.812 35.168 1.00 89.44 170 GLY A O 1
ATOM 1418 N N . SER A 1 171 ? 3.642 7.769 33.543 1.00 91.81 171 SER A N 1
ATOM 1419 C CA . SER A 1 171 ? 2.532 8.731 33.524 1.00 91.81 171 SER A CA 1
ATOM 1420 C C . SER A 1 171 ? 1.221 8.113 33.035 1.00 91.81 171 SER A C 1
ATOM 1422 O O . SER A 1 171 ? 1.221 7.118 32.312 1.00 91.81 171 SER A O 1
ATOM 1424 N N . ASP A 1 172 ? 0.102 8.767 33.349 1.00 88.81 172 ASP A N 1
ATOM 1425 C CA . ASP A 1 172 ? -1.232 8.398 32.846 1.00 88.81 172 ASP A CA 1
ATOM 1426 C C . ASP A 1 172 ? -1.501 8.924 31.421 1.00 88.81 172 ASP A C 1
ATOM 1428 O O . ASP A 1 172 ? -2.626 8.904 30.919 1.00 88.81 172 ASP A O 1
ATOM 1432 N N . GLU A 1 173 ? -0.458 9.386 30.724 1.00 91.44 173 GLU A N 1
ATOM 1433 C CA . GLU A 1 173 ? -0.561 9.858 29.345 1.00 91.44 173 GLU A CA 1
ATOM 1434 C C . GLU A 1 173 ? -0.749 8.669 28.392 1.00 91.44 173 GLU A C 1
ATOM 1436 O O . GLU A 1 173 ? 0.153 7.844 28.196 1.00 91.44 173 GLU A O 1
ATOM 1441 N N . VAL A 1 174 ? -1.909 8.603 27.738 1.00 92.81 174 VAL A N 1
ATOM 1442 C CA . VAL A 1 174 ? -2.197 7.581 26.727 1.00 92.81 174 VAL A CA 1
ATOM 1443 C C . VAL A 1 174 ? -1.412 7.862 25.439 1.00 92.81 174 VAL A C 1
ATOM 1445 O O . VAL A 1 174 ? -1.662 8.825 24.720 1.00 92.81 174 VAL A O 1
ATOM 1448 N N . GLN A 1 175 ? -0.498 6.961 25.079 1.00 91.94 175 GLN A N 1
ATOM 1449 C CA . GLN A 1 175 ? 0.276 7.008 23.832 1.00 91.94 175 GLN A CA 1
ATOM 1450 C C . GLN A 1 175 ? -0.399 6.298 22.654 1.00 91.94 175 GLN A C 1
ATOM 1452 O O . GLN A 1 175 ? -0.011 6.484 21.495 1.00 91.94 175 GLN A O 1
ATOM 1457 N N . GLY A 1 176 ? -1.378 5.434 22.912 1.00 94.31 176 GLY A N 1
ATOM 1458 C CA . GLY A 1 176 ? -2.080 4.731 21.850 1.00 94.31 176 GLY A CA 1
ATOM 1459 C C . GLY A 1 176 ? -3.082 3.708 22.350 1.00 94.31 176 GLY A C 1
ATOM 1460 O O . GLY A 1 176 ? -3.292 3.545 23.545 1.00 94.31 176 GLY A O 1
ATOM 1461 N N . ILE A 1 177 ? -3.687 3.012 21.392 1.00 97.25 177 ILE A N 1
ATOM 1462 C CA . ILE A 1 177 ? -4.674 1.962 21.634 1.00 97.25 177 ILE A CA 1
ATOM 1463 C C . ILE A 1 177 ? -4.255 0.723 20.858 1.00 97.25 177 ILE A C 1
ATOM 1465 O O . ILE A 1 177 ? -3.796 0.832 19.713 1.00 97.25 177 ILE A O 1
ATOM 1469 N N . SER A 1 178 ? -4.439 -0.435 21.473 1.00 98.12 178 SER A N 1
ATOM 1470 C CA . SER A 1 178 ? -4.425 -1.738 20.823 1.00 98.12 178 SER A CA 1
ATOM 1471 C C . SER A 1 178 ? -5.815 -2.360 20.901 1.00 98.12 178 SER A C 1
ATOM 1473 O O . SER A 1 178 ? -6.538 -2.161 21.874 1.00 98.12 178 SER A O 1
ATOM 1475 N N . PHE A 1 179 ? -6.174 -3.111 19.868 1.00 98.44 179 PHE A N 1
ATOM 1476 C CA . PHE A 1 179 ? -7.403 -3.888 19.800 1.00 98.44 179 PHE A CA 1
ATOM 1477 C C . PHE A 1 179 ? -7.067 -5.367 19.712 1.00 98.44 179 PHE A C 1
ATOM 1479 O O . PHE A 1 179 ? -6.098 -5.724 19.034 1.00 98.44 179 PHE A O 1
ATOM 1486 N N . ILE A 1 180 ? -7.872 -6.198 20.365 1.00 98.12 180 ILE A N 1
ATOM 1487 C CA . ILE A 1 180 ? -7.683 -7.648 20.406 1.00 98.12 180 ILE A CA 1
ATOM 1488 C C . ILE A 1 180 ? -8.941 -8.324 19.879 1.00 98.12 180 ILE A C 1
ATOM 1490 O O . ILE A 1 180 ? -10.049 -7.976 20.285 1.00 98.12 180 ILE A O 1
ATOM 1494 N N . LYS A 1 181 ? -8.766 -9.269 18.957 1.00 97.38 181 LYS A N 1
ATOM 1495 C CA . LYS A 1 181 ? -9.828 -10.140 18.447 1.00 97.38 181 LYS A CA 1
ATOM 1496 C C . LYS A 1 181 ? -9.208 -11.469 18.030 1.00 97.38 181 LYS A C 1
ATOM 1498 O O . LYS A 1 181 ? -8.161 -11.460 17.389 1.00 97.38 181 LYS A O 1
ATOM 1503 N N . ASP A 1 182 ? -9.854 -12.580 18.376 1.00 93.38 182 ASP A N 1
ATOM 1504 C CA . ASP A 1 182 ? -9.397 -13.941 18.049 1.00 93.38 182 ASP A CA 1
ATOM 1505 C C . ASP A 1 182 ? -7.915 -14.167 18.432 1.00 93.38 182 ASP A C 1
ATOM 1507 O O . ASP A 1 182 ? -7.112 -14.600 17.610 1.00 93.38 182 ASP A O 1
ATOM 1511 N N . GLU A 1 183 ? -7.536 -13.766 19.656 1.00 93.00 183 GLU A N 1
ATOM 1512 C CA . GLU A 1 183 ? -6.163 -13.837 20.210 1.00 93.00 183 GLU A CA 1
ATOM 1513 C C . GLU A 1 183 ? -5.101 -12.992 19.474 1.00 93.00 183 GLU A C 1
ATOM 1515 O O . GLU A 1 183 ? -3.919 -13.005 19.820 1.00 93.00 183 GLU A O 1
ATOM 1520 N N . GLN A 1 184 ? -5.505 -12.197 18.481 1.00 95.50 184 GLN A N 1
ATOM 1521 C CA . GLN A 1 184 ? -4.611 -11.325 17.726 1.00 95.50 184 GLN A CA 1
ATOM 1522 C C . GLN A 1 184 ? -4.702 -9.884 18.214 1.00 95.50 184 GLN A C 1
ATOM 1524 O O . GLN A 1 184 ? -5.780 -9.288 18.246 1.00 95.50 184 GLN A O 1
ATOM 1529 N N . THR A 1 185 ? -3.543 -9.289 18.496 1.00 97.19 185 THR A N 1
ATOM 1530 C CA . THR A 1 185 ? -3.430 -7.901 18.960 1.00 97.19 185 THR A CA 1
ATOM 1531 C C . THR A 1 185 ? -2.913 -6.983 17.859 1.00 97.19 185 THR A C 1
ATOM 1533 O O . THR A 1 185 ? -1.841 -7.195 17.287 1.00 97.19 185 THR A O 1
ATOM 1536 N N . PHE A 1 186 ? -3.631 -5.889 17.609 1.00 97.75 186 PHE A N 1
ATOM 1537 C CA . PHE A 1 186 ? -3.265 -4.887 16.612 1.00 97.75 186 PHE A CA 1
ATOM 1538 C C . PHE A 1 186 ? -3.289 -3.478 17.194 1.00 97.75 186 PHE A C 1
ATOM 1540 O O . PHE A 1 186 ? -4.285 -3.032 17.758 1.00 97.75 186 PHE A O 1
ATOM 1547 N N . ARG A 1 187 ? -2.217 -2.711 16.969 1.00 97.75 187 ARG A N 1
ATOM 1548 C CA . ARG A 1 187 ? -2.213 -1.271 17.264 1.00 97.75 187 ARG A CA 1
ATOM 1549 C C . ARG A 1 187 ? -3.273 -0.574 16.409 1.00 97.75 187 ARG A C 1
ATOM 1551 O O . ARG A 1 187 ? -3.237 -0.701 15.187 1.00 97.75 187 ARG A O 1
ATOM 1558 N N . GLY A 1 188 ? -4.125 0.245 17.019 1.00 96.75 188 GLY A N 1
ATOM 1559 C CA . GLY A 1 188 ? -5.205 0.964 16.342 1.00 96.75 188 GLY A CA 1
ATOM 1560 C C . GLY A 1 188 ? -4.734 1.732 15.110 1.00 96.75 188 GLY A C 1
ATOM 1561 O O . GLY A 1 188 ? -5.273 1.532 14.030 1.00 96.75 188 GLY A O 1
ATOM 1562 N N . SER A 1 189 ? -3.638 2.494 15.214 1.00 95.62 189 SER A N 1
ATOM 1563 C CA . SER A 1 189 ? -3.061 3.227 14.072 1.00 95.62 189 SER A CA 1
ATOM 1564 C C . SER A 1 189 ? -2.474 2.346 12.964 1.00 95.62 189 SER A C 1
ATOM 1566 O O . SER A 1 189 ? -2.340 2.807 11.831 1.00 95.62 189 SER A O 1
ATOM 1568 N N . ALA A 1 190 ? -2.114 1.097 13.271 1.00 93.81 190 ALA A N 1
ATOM 1569 C CA . ALA A 1 190 ? -1.679 0.121 12.275 1.00 93.81 190 ALA A CA 1
ATOM 1570 C C . ALA A 1 190 ? -2.870 -0.536 11.563 1.00 93.81 190 ALA A C 1
ATOM 1572 O O . ALA A 1 190 ? -2.729 -0.947 10.411 1.00 93.81 190 ALA A O 1
ATOM 1573 N N . ILE A 1 191 ? -4.033 -0.601 12.225 1.00 94.56 191 ILE A N 1
ATOM 1574 C CA . ILE A 1 191 ? -5.306 -0.899 11.570 1.00 94.56 191 ILE A CA 1
ATOM 1575 C C . ILE A 1 191 ? -5.658 0.292 10.688 1.00 94.56 191 ILE A C 1
ATOM 1577 O O . ILE A 1 191 ? -5.606 0.170 9.471 1.00 94.56 191 ILE A O 1
ATOM 1581 N N . ASP A 1 192 ? -5.959 1.449 11.277 1.00 93.75 192 ASP A N 1
ATOM 1582 C CA . ASP A 1 192 ? -6.297 2.690 10.586 1.00 93.75 192 ASP A CA 1
ATOM 1583 C C . ASP A 1 192 ? -5.912 3.921 11.411 1.00 93.75 192 ASP A C 1
ATOM 1585 O O . ASP A 1 192 ? -6.024 3.913 12.637 1.00 93.75 192 ASP A O 1
ATOM 1589 N N . ARG A 1 193 ? -5.532 5.030 10.764 1.00 92.00 193 ARG A N 1
ATOM 1590 C CA . ARG A 1 193 ? -5.221 6.264 11.499 1.00 92.00 193 ARG A CA 1
ATOM 1591 C C . ARG A 1 193 ? -6.415 6.737 12.333 1.00 92.00 193 ARG A C 1
ATOM 1593 O O . ARG A 1 193 ? -6.191 7.182 13.461 1.00 92.00 193 ARG A O 1
ATOM 1600 N N . SER A 1 194 ? -7.648 6.568 11.844 1.00 93.69 194 SER A N 1
ATOM 1601 C CA . SER A 1 194 ? -8.864 6.947 12.574 1.00 93.69 194 SER A CA 1
ATOM 1602 C C . SER A 1 194 ? -9.097 6.136 13.852 1.00 93.69 194 SER A C 1
ATOM 1604 O O . SER A 1 194 ? -9.938 6.510 14.656 1.00 93.69 194 SER A O 1
ATOM 1606 N N . LEU A 1 195 ? -8.389 5.017 14.030 1.00 96.69 195 LEU A N 1
ATOM 1607 C CA . LEU A 1 195 ? -8.472 4.139 15.200 1.00 96.69 195 LEU A CA 1
ATOM 1608 C C . LEU A 1 195 ? -7.368 4.428 16.235 1.00 96.69 195 LEU A C 1
ATOM 1610 O O . LEU A 1 195 ? -7.179 3.677 17.189 1.00 96.69 195 LEU A O 1
ATOM 1614 N N . SER A 1 196 ? -6.589 5.495 16.045 1.00 96.88 196 SER A N 1
ATOM 1615 C CA . SER A 1 196 ? -5.667 5.976 17.080 1.00 96.88 196 SER A CA 1
ATOM 1616 C C . SER A 1 196 ? -6.409 6.700 18.204 1.00 96.88 196 SER A C 1
ATOM 1618 O O . SER A 1 196 ? -7.446 7.302 17.940 1.00 96.88 196 SER A O 1
ATOM 1620 N N . PHE A 1 197 ? -5.842 6.699 19.420 1.00 96.19 197 PHE A N 1
ATOM 1621 C CA . PHE A 1 197 ? -6.419 7.362 20.600 1.00 96.19 197 PHE A CA 1
ATOM 1622 C C . PHE A 1 197 ? -6.968 8.751 20.278 1.00 96.19 197 PHE A C 1
ATOM 1624 O O . PHE A 1 197 ? -8.175 8.939 20.287 1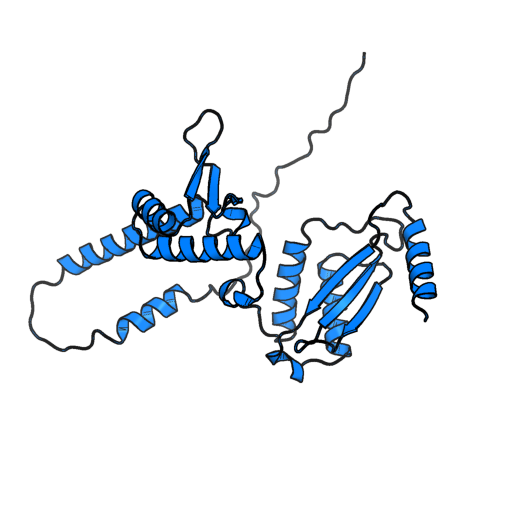.00 96.19 197 PHE A O 1
ATOM 1631 N N . GLY A 1 198 ? -6.106 9.677 19.851 1.00 94.88 198 GLY A N 1
ATOM 1632 C CA . GLY A 1 198 ? -6.523 11.056 19.592 1.00 94.88 198 GLY A CA 1
ATOM 1633 C C . GLY A 1 198 ? -7.489 11.244 18.416 1.00 94.88 198 GLY A C 1
ATOM 1634 O O . GLY A 1 198 ? -7.993 12.342 18.241 1.00 94.88 198 GLY A O 1
ATOM 1635 N N . GLN A 1 199 ? -7.733 10.234 17.574 1.00 95.88 199 GLN A N 1
ATOM 1636 C CA . GLN A 1 199 ? -8.762 10.313 16.525 1.00 95.88 199 GLN A CA 1
ATOM 1637 C C . GLN A 1 199 ? -10.112 9.805 17.026 1.00 95.88 199 GLN A C 1
ATOM 1639 O O . GLN A 1 199 ? -11.141 10.381 16.688 1.00 95.88 199 GLN A O 1
ATOM 1644 N N . ILE A 1 200 ? -10.103 8.755 17.846 1.00 96.19 200 ILE A N 1
ATOM 1645 C CA . ILE A 1 200 ? -11.307 8.260 18.511 1.00 96.19 200 ILE A CA 1
ATOM 1646 C C . ILE A 1 200 ? -11.777 9.274 19.555 1.00 96.19 200 ILE A C 1
ATOM 1648 O O . ILE A 1 200 ? -12.954 9.603 19.570 1.00 96.19 200 ILE A O 1
ATOM 1652 N N . ASP A 1 201 ? -10.856 9.822 20.347 1.00 94.62 201 ASP A N 1
ATOM 1653 C CA . ASP A 1 201 ? -11.144 10.837 21.362 1.00 94.62 201 ASP A CA 1
ATOM 1654 C C . ASP A 1 201 ? -11.848 12.054 20.752 1.00 94.62 201 ASP A C 1
ATOM 1656 O O . ASP A 1 201 ? -12.946 12.421 21.153 1.00 94.62 201 ASP A O 1
ATOM 1660 N N . LYS A 1 202 ? -11.278 12.598 19.667 1.00 93.88 202 LYS A N 1
ATOM 1661 C CA . LYS A 1 202 ? -11.901 13.675 18.887 1.00 93.88 202 LYS A CA 1
ATOM 1662 C C . LYS A 1 202 ? -13.290 13.305 18.380 1.00 93.88 202 LYS A C 1
ATOM 1664 O O . LYS A 1 202 ? -14.173 14.151 18.405 1.00 93.88 202 LYS A O 1
ATOM 1669 N N . ALA A 1 203 ? -13.478 12.077 17.897 1.00 93.31 203 ALA A N 1
ATOM 1670 C CA . ALA A 1 203 ? -14.767 11.641 17.375 1.00 93.31 203 ALA A CA 1
ATOM 1671 C C . ALA A 1 203 ? -15.832 11.550 18.479 1.00 93.31 203 ALA A C 1
ATOM 1673 O O . ALA A 1 203 ? -16.947 12.013 18.264 1.00 93.31 203 ALA A O 1
ATOM 1674 N N . LEU A 1 204 ? -15.486 11.018 19.654 1.00 91.94 204 LEU A N 1
ATOM 1675 C CA . LEU A 1 204 ? -16.395 10.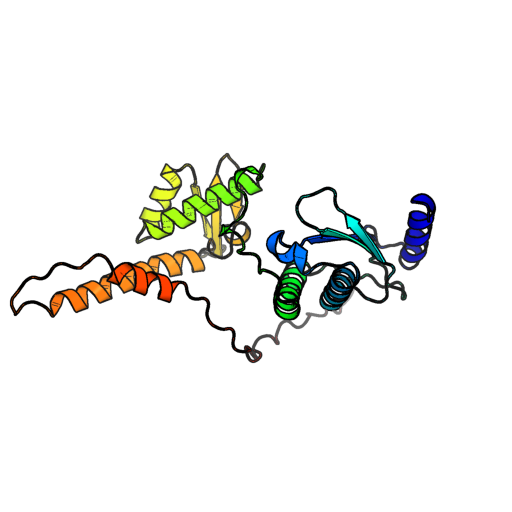941 20.801 1.00 91.94 204 LEU A CA 1
ATOM 1676 C C . LEU A 1 204 ? -16.734 12.344 21.333 1.00 91.94 204 LEU A C 1
ATOM 1678 O O . LEU A 1 204 ? -17.905 12.687 21.437 1.00 91.94 204 LEU A O 1
ATOM 1682 N N . ASN A 1 205 ? -15.733 13.211 21.507 1.00 87.56 205 ASN A N 1
ATOM 1683 C CA . ASN A 1 205 ? -15.947 14.579 21.999 1.00 87.56 205 ASN A CA 1
ATOM 1684 C C . ASN A 1 205 ? -16.683 15.477 20.981 1.00 87.56 205 ASN A C 1
ATOM 1686 O O . ASN A 1 205 ? -17.368 16.424 21.354 1.00 87.56 205 ASN A O 1
ATOM 1690 N N . SER A 1 206 ? -16.573 15.195 19.675 1.00 77.00 206 SER A N 1
ATOM 1691 C CA . SER A 1 206 ? -17.349 15.917 18.652 1.00 77.00 206 SER A CA 1
ATOM 1692 C C . SER A 1 206 ? -18.845 15.589 18.682 1.00 77.00 206 SER A C 1
ATOM 1694 O O . SER A 1 206 ? -19.653 16.417 18.264 1.00 77.00 206 SER A O 1
ATOM 1696 N N . ILE A 1 207 ? -19.220 14.407 19.188 1.00 63.19 207 ILE A N 1
ATOM 1697 C CA . ILE A 1 207 ? -20.623 14.020 19.371 1.00 63.19 207 ILE A CA 1
ATOM 1698 C C . ILE A 1 207 ? -21.230 14.828 20.524 1.00 63.19 207 ILE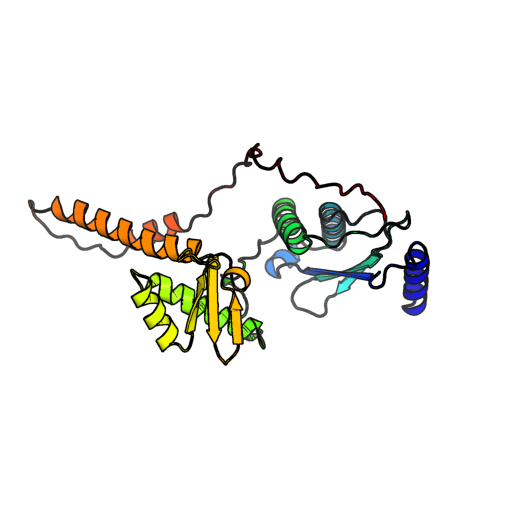 A C 1
ATOM 1700 O O . ILE A 1 207 ? -22.333 15.352 20.362 1.00 63.19 207 ILE A O 1
ATOM 1704 N N . ASP A 1 208 ? -20.491 15.021 21.620 1.00 54.72 208 ASP A N 1
ATOM 1705 C CA . ASP A 1 208 ? -20.951 15.798 22.780 1.00 54.72 208 ASP A CA 1
ATOM 1706 C C . ASP A 1 208 ? -21.285 17.259 22.414 1.00 54.72 208 ASP A C 1
ATOM 1708 O O . ASP A 1 208 ? -22.380 17.734 22.721 1.00 54.72 208 ASP A O 1
ATOM 1712 N N . ASN A 1 209 ? -20.441 17.933 21.622 1.00 50.38 209 ASN A N 1
ATOM 1713 C CA . ASN A 1 209 ? -20.692 19.322 21.196 1.00 50.38 209 ASN A CA 1
ATOM 1714 C C . ASN A 1 209 ? -21.927 19.481 20.282 1.00 50.38 209 ASN A C 1
ATOM 1716 O O . ASN A 1 209 ? -22.563 20.535 20.260 1.00 50.38 209 ASN A O 1
ATOM 1720 N N . SER A 1 210 ? -22.287 18.447 19.511 1.00 51.75 210 SER A N 1
ATOM 1721 C CA . SER A 1 210 ? -23.485 18.483 18.655 1.00 51.75 210 SER A CA 1
ATOM 1722 C C . SER A 1 210 ? -24.790 18.324 19.446 1.00 51.75 210 SER A C 1
ATOM 1724 O O . SER A 1 210 ? -25.840 18.808 19.021 1.00 51.75 210 SER A O 1
ATOM 1726 N N . ILE A 1 211 ? -24.726 17.677 20.614 1.00 51.06 211 ILE A N 1
ATOM 1727 C CA . ILE A 1 211 ? -25.870 17.500 21.513 1.00 51.06 211 ILE A CA 1
ATOM 1728 C C . ILE A 1 211 ? -26.098 18.779 22.335 1.00 51.06 211 ILE A C 1
ATOM 1730 O O . ILE A 1 211 ? -27.252 19.171 22.506 1.00 51.06 211 ILE A O 1
ATOM 1734 N N . GLU A 1 212 ? -25.039 19.488 22.748 1.00 47.16 212 GLU A N 1
ATOM 1735 C CA . GLU A 1 212 ? -25.169 20.795 23.417 1.00 47.16 212 GLU A CA 1
ATOM 1736 C C . GLU A 1 212 ? -25.796 21.867 22.511 1.00 47.16 212 GLU A C 1
ATOM 1738 O O . GLU A 1 212 ? -26.702 22.583 22.940 1.00 47.16 212 GLU A O 1
ATOM 1743 N N . LEU A 1 213 ? -25.414 21.944 21.229 1.00 40.41 213 LEU A N 1
ATOM 1744 C CA . LEU A 1 213 ? -25.993 22.935 20.308 1.00 40.41 213 LEU A CA 1
ATOM 1745 C C . LEU A 1 213 ? -27.490 22.680 20.024 1.00 40.41 213 LEU A C 1
ATOM 1747 O O . LEU A 1 213 ? -28.264 23.626 19.848 1.00 40.41 213 LEU A O 1
ATOM 1751 N N . ASN A 1 214 ? -27.916 21.412 20.045 1.00 41.62 214 ASN A N 1
ATOM 1752 C CA . ASN A 1 214 ? -29.326 21.021 19.926 1.00 41.62 214 ASN A CA 1
ATOM 1753 C C . ASN A 1 214 ? -30.132 21.268 21.216 1.00 41.62 214 ASN A C 1
ATOM 1755 O O . ASN A 1 214 ? -31.337 21.498 21.142 1.00 41.62 214 ASN A O 1
ATOM 1759 N N . GLN A 1 215 ? -29.497 21.273 22.393 1.00 42.62 215 GLN A N 1
ATOM 1760 C CA . GLN A 1 215 ? -30.158 21.654 23.649 1.00 42.62 215 GLN A CA 1
ATOM 1761 C C . GLN A 1 215 ? -30.294 23.175 23.794 1.00 42.62 215 GLN A C 1
ATOM 1763 O O . GLN A 1 215 ? -31.325 23.653 24.271 1.00 42.62 215 GLN A O 1
ATOM 1768 N N . ILE A 1 216 ? -29.318 23.949 23.308 1.00 43.19 216 ILE A N 1
ATOM 1769 C CA . ILE A 1 216 ? -29.414 25.415 23.281 1.00 43.19 216 ILE A CA 1
ATOM 1770 C C . ILE A 1 216 ? -30.514 25.850 22.303 1.00 43.19 216 ILE A C 1
ATOM 1772 O O . ILE A 1 216 ? -31.371 26.645 22.670 1.00 43.19 216 ILE A O 1
ATOM 1776 N N . THR A 1 217 ? -30.579 25.281 21.095 1.00 40.94 217 THR A N 1
ATOM 1777 C CA . THR A 1 217 ? -31.622 25.633 20.107 1.00 40.94 217 THR A CA 1
ATOM 1778 C C . THR A 1 217 ? -33.017 25.096 20.453 1.00 40.94 217 THR A C 1
ATOM 1780 O O . THR A 1 217 ? -34.007 25.764 20.159 1.00 40.94 217 THR A O 1
ATOM 1783 N N . GLY A 1 218 ? -33.122 23.962 21.159 1.00 35.94 218 GLY A N 1
ATOM 1784 C CA . GLY A 1 218 ? -34.395 23.429 21.670 1.00 35.94 218 GLY A CA 1
ATOM 1785 C C . GLY A 1 218 ? -35.021 24.238 22.816 1.00 35.94 218 GLY A C 1
ATOM 1786 O O . GLY A 1 218 ? -36.202 24.068 23.104 1.00 35.94 218 GLY A O 1
ATOM 1787 N N . SER A 1 219 ? -34.259 25.142 23.441 1.00 31.81 219 SER A N 1
ATOM 1788 C CA . SER A 1 219 ? -34.723 25.982 24.558 1.00 31.81 219 SER A CA 1
ATOM 1789 C C . SER A 1 219 ? -35.321 27.329 24.114 1.00 31.81 219 SER A C 1
ATOM 1791 O O . SER A 1 219 ? -35.968 27.999 24.915 1.00 31.81 219 SER A O 1
ATOM 1793 N N . TYR A 1 220 ? -35.143 27.727 22.846 1.00 34.91 220 TYR A N 1
ATOM 1794 C CA . TYR A 1 220 ? -35.609 29.019 22.309 1.00 34.91 220 TYR A CA 1
ATOM 1795 C C . TYR A 1 220 ? -36.858 28.933 21.419 1.00 34.91 220 TYR A C 1
ATOM 1797 O O . TYR A 1 220 ? -37.293 29.949 20.883 1.00 34.91 220 TYR A O 1
ATOM 1805 N N . VAL A 1 221 ? -37.482 27.758 21.286 1.00 35.91 221 VAL A N 1
ATOM 1806 C CA . VAL A 1 221 ? -38.737 27.601 20.533 1.00 35.91 221 VAL A CA 1
ATOM 1807 C C . VAL A 1 221 ? -39.802 27.007 21.445 1.00 35.91 221 VAL A C 1
ATOM 1809 O O . VAL A 1 221 ? -40.111 25.821 21.428 1.00 35.91 221 VAL A O 1
ATOM 1812 N N . SER A 1 222 ? -40.364 27.856 22.296 1.00 40.78 222 SER A N 1
ATOM 1813 C CA . SER A 1 222 ? -41.643 27.600 22.959 1.00 40.78 222 SER A CA 1
ATOM 1814 C C . SER A 1 222 ? -42.408 28.910 23.083 1.00 40.78 222 SER A C 1
ATOM 1816 O O . SER A 1 222 ? -42.488 29.501 24.155 1.00 40.78 222 SER A O 1
ATOM 1818 N N . LYS A 1 223 ? -42.909 29.374 21.934 1.00 33.34 223 LYS A N 1
ATOM 1819 C CA . LYS A 1 223 ? -44.146 30.149 21.738 1.00 33.34 223 LYS A CA 1
ATOM 1820 C C . LYS A 1 223 ? -44.241 30.513 20.255 1.00 33.34 223 LYS A C 1
ATOM 1822 O O . LYS A 1 223 ? -43.685 31.517 19.840 1.00 33.34 223 LYS A O 1
ATOM 1827 N N . ASP A 1 224 ? -44.813 29.628 19.444 1.00 28.97 224 ASP A N 1
ATOM 1828 C CA . ASP A 1 224 ? -46.081 29.891 18.751 1.00 28.97 224 ASP A CA 1
ATOM 1829 C C . ASP A 1 224 ? -46.445 28.779 17.756 1.00 28.97 224 ASP A C 1
ATOM 1831 O O . ASP A 1 224 ? -45.646 27.911 17.412 1.00 28.97 224 ASP A O 1
ATOM 1835 N N . HIS A 1 225 ? -47.724 28.780 17.402 1.00 30.47 225 HIS A N 1
ATOM 1836 C CA . HIS A 1 225 ? -48.526 27.722 16.804 1.00 30.47 225 HIS A CA 1
ATOM 1837 C C . HIS A 1 225 ? -48.102 27.113 15.449 1.00 30.47 225 HIS A C 1
ATOM 1839 O O . HIS A 1 225 ? -47.694 27.788 14.511 1.00 30.47 225 HIS A O 1
ATOM 1845 N N . SER A 1 226 ? -48.544 25.854 15.326 1.00 28.80 226 SER A N 1
ATOM 1846 C CA . SER A 1 226 ? -49.119 25.165 14.157 1.00 28.80 226 SER A CA 1
ATOM 1847 C C . SER A 1 226 ? -48.223 24.250 13.318 1.00 28.80 226 SER A C 1
ATOM 1849 O O . SER A 1 226 ? -47.054 24.486 13.046 1.00 28.80 226 SER A O 1
ATOM 1851 N N . ILE A 1 227 ? -48.848 23.118 13.013 1.00 38.53 227 ILE A N 1
ATOM 1852 C CA . ILE A 1 227 ? -48.334 21.877 12.455 1.00 38.53 227 ILE A CA 1
ATOM 1853 C C . ILE A 1 227 ? -48.139 22.050 10.949 1.00 38.53 227 ILE A C 1
ATOM 1855 O O . ILE A 1 227 ? -49.107 22.367 10.268 1.00 38.53 227 ILE A O 1
ATOM 1859 N N . ASP A 1 228 ? -46.966 21.692 10.425 1.00 29.48 228 ASP A N 1
ATOM 1860 C CA . ASP A 1 228 ? -46.948 20.842 9.235 1.00 29.48 228 ASP A CA 1
ATOM 1861 C C . ASP A 1 228 ? -45.744 19.892 9.225 1.00 29.48 228 ASP A C 1
ATOM 1863 O O . ASP A 1 228 ? -44.618 20.237 9.592 1.00 29.48 228 ASP A O 1
ATOM 1867 N N . ARG A 1 229 ? -46.020 18.636 8.883 1.00 39.72 229 ARG A N 1
ATOM 1868 C CA . ARG A 1 229 ? -45.081 17.516 8.930 1.00 39.72 229 ARG A CA 1
ATOM 1869 C C . ARG A 1 229 ? -44.312 17.445 7.616 1.00 39.72 229 ARG A C 1
ATOM 1871 O O . ARG A 1 229 ? -44.859 16.991 6.624 1.00 39.72 229 ARG A O 1
ATOM 1878 N N . ASN A 1 230 ? -43.016 17.743 7.655 1.00 36.47 230 ASN A N 1
ATOM 1879 C CA . ASN A 1 230 ? -42.030 17.152 6.744 1.00 36.47 230 ASN A CA 1
ATOM 1880 C C . ASN A 1 230 ? -40.638 17.145 7.398 1.00 36.47 230 ASN A C 1
ATOM 1882 O O . ASN A 1 230 ? -39.794 17.997 7.152 1.00 36.47 230 ASN A O 1
ATOM 1886 N N . ILE A 1 231 ? -40.408 16.162 8.277 1.00 36.84 231 ILE A N 1
ATOM 1887 C CA . ILE A 1 231 ? -39.134 15.946 9.003 1.00 36.84 231 ILE A CA 1
ATOM 1888 C C . ILE A 1 231 ? -38.243 14.905 8.271 1.00 36.84 231 ILE A C 1
ATOM 1890 O O . ILE A 1 231 ? -37.200 14.491 8.765 1.00 36.84 231 ILE A O 1
ATOM 1894 N N . GLY A 1 232 ? -38.630 14.475 7.063 1.00 34.19 232 GLY A N 1
ATOM 1895 C CA . GLY A 1 232 ? -37.949 13.405 6.320 1.00 34.19 232 GLY A CA 1
ATOM 1896 C C . GLY A 1 232 ? -36.788 13.840 5.416 1.00 34.19 232 GLY A C 1
ATOM 1897 O O . GLY A 1 232 ? -35.859 13.061 5.225 1.00 34.19 232 GLY A O 1
ATOM 1898 N N . GLU A 1 233 ? -36.798 15.061 4.874 1.00 33.69 233 GLU A N 1
ATOM 1899 C CA . GLU A 1 233 ? -35.850 15.445 3.808 1.00 33.69 233 GLU A CA 1
ATOM 1900 C C . GLU A 1 233 ? -34.636 16.250 4.304 1.00 33.69 233 GLU A C 1
ATOM 1902 O O . GLU A 1 233 ? -33.536 16.136 3.759 1.00 33.69 233 GLU A O 1
ATOM 1907 N N . THR A 1 234 ? -34.767 16.999 5.400 1.00 33.03 234 THR A N 1
ATOM 1908 C CA . THR A 1 234 ? -33.717 17.924 5.864 1.00 33.03 234 THR A CA 1
ATOM 1909 C C . THR A 1 234 ? -32.503 17.214 6.480 1.00 33.03 234 THR A C 1
ATOM 1911 O O . THR A 1 234 ? -31.386 17.732 6.432 1.00 33.03 234 THR A O 1
ATOM 1914 N N . LEU A 1 235 ? -32.673 15.992 7.003 1.00 35.06 235 LEU A N 1
ATOM 1915 C CA . LEU A 1 235 ? -31.581 15.212 7.606 1.00 35.06 235 LEU A CA 1
ATOM 1916 C C . LEU A 1 235 ? -30.631 14.599 6.552 1.00 35.06 235 LEU A C 1
ATOM 1918 O O . LEU A 1 235 ? -29.455 14.345 6.832 1.00 35.06 235 LEU A O 1
ATOM 1922 N N . GLY A 1 236 ? -31.113 14.402 5.319 1.00 31.09 236 GLY A N 1
ATOM 1923 C CA . GLY A 1 236 ? -30.314 13.882 4.204 1.00 31.09 236 GLY A CA 1
ATOM 1924 C C . GLY A 1 236 ? -29.313 14.902 3.651 1.00 31.09 236 GLY A C 1
ATOM 1925 O O . GLY A 1 236 ? -28.180 14.550 3.323 1.00 31.09 236 GLY A O 1
ATOM 1926 N N . HIS A 1 237 ? -29.675 16.188 3.623 1.00 32.16 237 HIS A N 1
ATOM 1927 C CA . HIS A 1 237 ? -28.790 17.229 3.092 1.00 32.16 237 HIS A CA 1
ATOM 1928 C C . HIS A 1 237 ? -27.638 17.586 4.042 1.00 32.16 237 HIS A C 1
ATOM 1930 O O . HIS A 1 237 ? -26.496 17.716 3.593 1.00 32.16 237 HIS A O 1
ATOM 1936 N N . ILE A 1 238 ? -27.893 17.660 5.353 1.00 36.12 238 ILE A N 1
ATOM 1937 C CA . ILE A 1 238 ? -26.874 18.043 6.349 1.00 36.12 238 ILE A CA 1
ATOM 1938 C C . ILE A 1 238 ? -25.799 16.953 6.485 1.00 36.12 238 ILE A C 1
ATOM 1940 O O . ILE A 1 238 ? -24.614 17.253 6.630 1.00 36.12 238 ILE A O 1
ATOM 1944 N N . THR A 1 239 ? -26.179 15.678 6.362 1.00 34.44 239 THR A N 1
ATOM 1945 C CA . THR A 1 239 ? -25.211 14.572 6.407 1.00 34.44 239 THR A CA 1
ATOM 1946 C C . THR A 1 239 ? -24.294 14.563 5.186 1.00 34.44 239 THR A C 1
ATOM 1948 O O . THR A 1 239 ? -23.102 14.308 5.340 1.00 34.44 239 THR A O 1
ATOM 1951 N N . SER A 1 240 ? -24.790 14.915 3.995 1.00 33.72 240 SER A N 1
ATOM 1952 C CA . SER A 1 240 ? -23.946 15.006 2.796 1.00 33.72 240 SER A CA 1
ATOM 1953 C C . SER A 1 240 ? -22.888 16.119 2.894 1.00 33.72 240 SER A C 1
ATOM 1955 O O . SER A 1 240 ? -21.728 15.883 2.558 1.00 33.72 240 SER A O 1
ATOM 1957 N N . ALA A 1 241 ? -23.236 17.279 3.467 1.00 33.72 241 ALA A N 1
ATOM 1958 C CA . ALA A 1 241 ? -22.317 18.403 3.667 1.00 33.72 241 ALA A CA 1
ATOM 1959 C C . ALA A 1 241 ? -21.186 18.098 4.671 1.00 33.72 241 ALA A C 1
ATOM 1961 O O . ALA A 1 241 ? -20.064 18.568 4.494 1.00 33.72 241 ALA A O 1
ATOM 1962 N N . LEU A 1 242 ? -21.443 17.261 5.684 1.00 35.97 242 LEU A N 1
ATOM 1963 C CA . LEU A 1 242 ? -20.442 16.853 6.684 1.00 35.97 242 LEU A CA 1
ATOM 1964 C C . LEU A 1 242 ? -19.436 15.807 6.163 1.00 35.97 242 LEU A C 1
ATOM 1966 O O . LEU A 1 242 ? -18.406 15.574 6.798 1.00 35.97 242 LEU A O 1
ATOM 1970 N N . PHE A 1 243 ? -19.715 15.176 5.016 1.00 34.91 243 PHE A N 1
ATOM 1971 C CA . PHE A 1 243 ? -18.827 14.198 4.372 1.00 34.91 243 PHE A CA 1
ATOM 1972 C C . PHE A 1 243 ? -18.235 14.674 3.039 1.00 34.91 243 PHE A C 1
ATOM 1974 O O . PHE A 1 243 ? -17.516 13.903 2.394 1.00 34.91 243 PHE A O 1
ATOM 1981 N N . SER A 1 244 ? -18.471 15.928 2.647 1.00 30.22 244 SER A N 1
ATOM 1982 C CA . SER A 1 244 ? -17.748 16.564 1.548 1.00 30.22 244 SER A CA 1
ATOM 1983 C C . SER A 1 244 ? -16.268 16.677 1.912 1.00 30.22 244 SER A C 1
ATOM 1985 O O . SER A 1 244 ? -15.892 17.302 2.903 1.00 30.22 244 SER A O 1
ATOM 1987 N N . ASN A 1 245 ? -15.411 16.027 1.121 1.00 33.78 245 ASN A N 1
ATOM 1988 C CA . ASN A 1 245 ? -13.965 16.191 1.237 1.00 33.78 245 ASN A CA 1
ATOM 1989 C C . ASN A 1 245 ? -13.619 17.674 1.042 1.00 33.78 245 ASN A C 1
ATOM 1991 O O . ASN A 1 245 ? -14.100 18.256 0.068 1.00 33.78 245 ASN A O 1
ATOM 1995 N N . PRO A 1 246 ? -12.764 18.276 1.886 1.00 29.56 246 PRO A N 1
ATOM 1996 C CA . PRO A 1 246 ? -12.285 19.618 1.616 1.00 29.56 246 PRO A CA 1
ATOM 1997 C C . PRO A 1 246 ? -11.522 19.620 0.289 1.00 29.56 246 PRO A C 1
ATOM 1999 O O . PRO A 1 246 ? -10.671 18.759 0.031 1.00 29.56 246 PRO A O 1
ATOM 2002 N N . GLU A 1 247 ? -11.867 20.586 -0.553 1.00 25.48 247 GLU A N 1
ATOM 2003 C CA . GLU A 1 247 ? -11.114 20.959 -1.738 1.00 25.48 247 GLU A CA 1
ATOM 2004 C C . GLU A 1 247 ? -9.687 21.308 -1.292 1.00 25.48 247 GLU A C 1
ATOM 2006 O O . GLU A 1 247 ? -9.472 22.143 -0.414 1.00 25.48 247 GLU A O 1
ATOM 2011 N N . ILE A 1 248 ? -8.703 20.566 -1.803 1.00 32.12 248 ILE A N 1
ATOM 2012 C CA . ILE A 1 248 ? -7.310 20.691 -1.372 1.00 32.12 248 ILE A CA 1
ATOM 2013 C C . ILE A 1 248 ? -6.730 21.925 -2.051 1.00 32.12 248 ILE A C 1
ATOM 2015 O O . ILE A 1 248 ? -6.280 21.858 -3.195 1.00 32.12 248 ILE A O 1
ATOM 2019 N N . THR A 1 249 ? -6.718 23.041 -1.333 1.00 28.84 249 THR A N 1
ATOM 2020 C CA . THR A 1 249 ? -5.808 24.148 -1.615 1.00 28.84 249 THR A CA 1
ATOM 2021 C C . THR A 1 249 ? -4.363 23.718 -1.314 1.00 28.84 249 THR A C 1
ATOM 2023 O O . THR A 1 249 ? -4.137 22.882 -0.433 1.00 28.84 249 THR A O 1
ATOM 2026 N N . PRO A 1 250 ? -3.357 24.221 -2.055 1.00 28.75 250 PRO A N 1
ATOM 2027 C CA . PRO A 1 250 ? -1.963 23.862 -1.819 1.00 28.75 250 PRO A CA 1
ATOM 2028 C C . PRO A 1 250 ? -1.527 24.353 -0.434 1.00 28.75 250 PRO A C 1
ATOM 2030 O O . PRO A 1 250 ? -1.521 25.552 -0.167 1.00 28.75 250 PRO A O 1
ATOM 2033 N N . GLU A 1 251 ? -1.174 23.421 0.444 1.00 34.72 251 GLU A N 1
ATOM 2034 C CA . GLU A 1 251 ? -0.666 23.709 1.784 1.00 34.72 251 GLU A CA 1
ATOM 2035 C C . GLU A 1 251 ? 0.735 24.340 1.662 1.00 34.72 251 GLU A C 1
ATOM 2037 O O . GLU A 1 251 ? 1.648 23.742 1.087 1.00 34.72 251 GLU A O 1
ATOM 2042 N N . GLN A 1 252 ? 0.882 25.578 2.146 1.00 31.73 252 GLN A N 1
ATOM 2043 C CA . GLN A 1 252 ? 2.175 26.245 2.312 1.00 31.73 252 GLN A CA 1
ATOM 2044 C C . GLN A 1 252 ? 3.008 25.496 3.363 1.00 31.73 252 GLN A C 1
ATOM 2046 O O . GLN A 1 252 ? 2.488 25.104 4.406 1.00 31.73 252 GLN A O 1
ATOM 2051 N N . ASP A 1 253 ? 4.299 25.307 3.080 1.00 33.59 253 ASP A N 1
ATOM 2052 C CA . ASP A 1 253 ? 5.236 24.588 3.947 1.00 33.59 253 ASP A CA 1
ATOM 2053 C C . ASP A 1 253 ? 5.294 25.186 5.368 1.00 33.59 253 ASP A C 1
ATOM 2055 O O . ASP A 1 253 ? 5.679 26.341 5.556 1.00 33.59 253 ASP A O 1
ATOM 2059 N N . ASP A 1 254 ? 4.981 24.361 6.374 1.00 31.86 254 ASP A N 1
ATOM 2060 C CA . ASP A 1 254 ? 5.142 24.669 7.799 1.00 31.86 254 ASP A CA 1
ATOM 2061 C C . ASP A 1 254 ? 6.645 24.799 8.162 1.00 31.86 254 ASP A C 1
ATOM 2063 O O . ASP A 1 254 ? 7.404 23.818 8.078 1.00 31.86 254 ASP A O 1
ATOM 2067 N N . PRO A 1 255 ? 7.118 25.985 8.597 1.00 31.95 255 PRO A N 1
ATOM 2068 C CA . PRO A 1 255 ? 8.528 26.241 8.884 1.00 31.95 255 PRO A CA 1
ATOM 2069 C C . PRO A 1 255 ? 9.082 25.516 10.128 1.00 31.95 255 PRO A C 1
ATOM 2071 O O . PRO A 1 255 ? 10.282 25.617 10.404 1.00 31.95 255 PRO A O 1
ATOM 2074 N N . LEU A 1 256 ? 8.281 24.740 10.871 1.00 32.88 256 LEU A N 1
ATOM 2075 C CA . LEU A 1 256 ? 8.722 24.063 12.100 1.00 32.88 256 LEU A CA 1
ATOM 2076 C C . LEU A 1 256 ? 9.319 22.651 11.896 1.00 32.88 256 LEU A C 1
ATOM 2078 O O . LEU A 1 256 ? 9.856 22.066 12.842 1.00 32.88 256 LEU A O 1
ATOM 2082 N N . ILE A 1 257 ? 9.373 22.122 10.665 1.00 35.84 257 ILE A N 1
ATOM 2083 C CA . ILE A 1 257 ? 9.971 20.801 10.341 1.00 35.84 257 ILE A CA 1
ATOM 2084 C C . ILE A 1 257 ? 11.492 20.896 10.055 1.00 35.84 257 ILE A C 1
ATOM 2086 O O . ILE A 1 257 ? 12.078 20.131 9.292 1.00 35.84 257 ILE A O 1
ATOM 2090 N N . LYS A 1 258 ? 12.207 21.821 10.704 1.00 36.06 258 LYS A N 1
ATOM 2091 C CA . LYS A 1 258 ? 13.682 21.888 10.664 1.00 36.06 258 LYS A CA 1
ATOM 2092 C C . LYS A 1 258 ? 14.283 21.868 12.065 1.00 36.06 258 LYS A C 1
ATOM 2094 O O . LYS A 1 258 ? 14.876 22.851 12.484 1.00 36.06 258 LYS A O 1
ATOM 2099 N N . LYS A 1 259 ? 14.198 20.738 12.782 1.00 35.28 259 LYS A N 1
ATOM 2100 C CA . LYS A 1 259 ? 15.114 20.422 13.906 1.00 35.28 259 LYS A CA 1
ATOM 2101 C C . LYS A 1 259 ? 15.056 18.944 14.326 1.00 35.28 259 LYS A C 1
ATOM 2103 O O . LYS A 1 259 ? 14.595 18.582 15.398 1.00 35.28 259 LYS A O 1
ATOM 2108 N N . ARG A 1 260 ? 15.625 18.069 13.495 1.00 34.72 260 ARG A N 1
ATOM 2109 C CA . ARG A 1 260 ? 16.288 16.837 13.964 1.00 34.72 260 ARG A CA 1
ATOM 2110 C C . ARG A 1 260 ? 17.643 16.728 13.270 1.00 34.72 260 ARG A C 1
ATOM 2112 O O . ARG A 1 260 ? 17.808 15.994 12.302 1.00 34.72 260 ARG A O 1
ATOM 2119 N N . LYS A 1 261 ? 18.604 17.534 13.735 1.00 33.56 261 LYS A N 1
ATOM 2120 C CA . LYS A 1 261 ? 20.016 17.376 13.370 1.00 33.56 261 LYS A CA 1
ATOM 2121 C C . LYS A 1 261 ? 20.599 16.178 14.129 1.00 33.56 261 LYS A C 1
ATOM 2123 O O . LYS A 1 261 ? 20.401 16.045 15.335 1.00 33.56 261 LYS A O 1
ATOM 2128 N N . LYS A 1 262 ? 21.293 15.329 13.366 1.00 31.09 262 LYS A N 1
ATOM 2129 C CA . LYS A 1 262 ? 22.324 14.361 13.771 1.00 31.09 262 LYS A CA 1
ATOM 2130 C C . LYS A 1 262 ? 23.076 14.824 15.029 1.00 31.09 262 LYS A C 1
ATOM 2132 O O . LYS A 1 262 ? 23.626 15.920 15.021 1.00 31.09 262 LYS A O 1
ATOM 2137 N N . LYS A 1 263 ? 23.177 13.966 16.048 1.00 32.16 263 LYS A N 1
ATOM 2138 C CA . LYS A 1 263 ? 24.345 13.983 16.938 1.00 32.16 263 LYS A CA 1
ATOM 2139 C C . LYS A 1 263 ? 25.431 13.150 16.262 1.00 32.16 263 LYS A C 1
ATOM 2141 O O . LYS A 1 263 ? 25.268 11.946 16.080 1.00 32.16 263 LYS A O 1
ATOM 2146 N N . GLU A 1 264 ? 26.479 13.829 15.818 1.00 31.42 264 GLU A N 1
ATOM 2147 C CA . GLU A 1 264 ? 27.770 13.232 15.494 1.00 31.42 264 GLU A CA 1
ATOM 2148 C C . GLU A 1 264 ? 28.445 12.837 16.810 1.00 31.42 264 GLU A C 1
ATOM 2150 O O . GLU A 1 264 ? 28.606 13.673 17.694 1.00 31.42 264 GLU A O 1
ATOM 2155 N N . ASN A 1 265 ? 28.812 11.563 16.948 1.00 30.92 265 ASN A N 1
ATOM 2156 C CA . ASN A 1 265 ? 29.729 11.107 17.988 1.00 30.92 265 ASN A CA 1
ATOM 2157 C C . ASN A 1 265 ? 31.135 11.026 17.371 1.00 30.92 265 ASN A C 1
ATOM 2159 O O . ASN A 1 265 ? 31.492 10.014 16.774 1.00 30.92 265 ASN A O 1
ATOM 2163 N N . TYR A 1 266 ? 31.918 12.091 17.527 1.00 32.50 266 TYR A N 1
ATOM 2164 C CA . TYR A 1 266 ? 33.357 11.998 17.803 1.00 32.50 266 TYR A CA 1
ATOM 2165 C C . TYR A 1 266 ? 33.442 12.038 19.340 1.00 32.50 266 TYR A C 1
ATOM 2167 O O . TYR A 1 266 ? 32.864 12.935 19.937 1.00 32.50 266 TYR A O 1
ATOM 2175 N N . GLY A 1 267 ? 33.980 11.087 20.098 1.00 29.55 267 GLY A N 1
ATOM 2176 C CA . GLY A 1 267 ? 35.122 10.206 19.901 1.00 29.55 267 GLY A CA 1
ATOM 2177 C C . GLY A 1 267 ? 36.110 10.548 21.019 1.00 29.55 267 GLY A C 1
ATOM 2178 O O . GLY A 1 267 ? 36.478 11.709 21.119 1.00 29.55 267 GLY A O 1
ATOM 2179 N N . LEU A 1 268 ? 36.514 9.583 21.855 1.00 31.08 268 LEU A N 1
ATOM 2180 C CA . LEU A 1 268 ? 37.849 9.543 22.468 1.00 31.08 268 LEU A CA 1
ATOM 2181 C C . LEU A 1 268 ? 38.104 8.211 23.187 1.00 31.08 268 LEU A C 1
ATOM 2183 O O . LEU A 1 268 ? 37.258 7.673 23.894 1.00 31.08 268 LEU A O 1
ATOM 2187 N N . LYS A 1 269 ? 39.307 7.714 22.905 1.00 34.91 269 LYS A N 1
ATOM 2188 C CA . LYS A 1 269 ? 39.969 6.479 23.322 1.00 34.91 269 LYS A CA 1
ATOM 2189 C C . LYS A 1 269 ? 40.057 6.320 24.845 1.00 34.91 269 LYS A C 1
ATOM 2191 O O . LYS A 1 269 ? 40.334 7.301 25.531 1.00 34.91 269 LYS A O 1
ATOM 2196 N N . ARG A 1 270 ? 40.041 5.072 25.312 1.00 33.62 270 ARG A N 1
ATOM 2197 C CA . ARG A 1 270 ? 41.239 4.356 25.787 1.00 33.62 270 ARG A CA 1
ATOM 2198 C C . ARG A 1 270 ? 41.107 2.886 25.420 1.00 33.62 270 ARG A C 1
ATOM 2200 O O . ARG A 1 270 ? 39.956 2.403 25.430 1.00 33.62 270 ARG A O 1
#